Protein AF-A0A972NA93-F1 (afdb_monomer)

Solvent-accessible surface area (backbone atoms only — not comparable to full-atom values): 13129 Å² total; per-residue (Å²): 135,83,80,80,78,78,50,73,67,58,50,51,51,49,51,43,37,61,74,26,46,49,74,34,74,42,80,53,83,78,72,71,59,48,81,50,58,73,68,30,47,44,53,56,44,31,42,50,33,32,29,31,48,74,84,38,84,45,62,42,62,46,52,50,90,72,64,81,47,67,76,42,70,51,74,57,98,91,39,47,38,37,32,65,40,72,57,88,66,76,61,85,73,39,47,37,38,40,33,53,44,74,54,97,88,36,18,32,33,36,36,32,41,30,44,63,89,64,56,72,38,76,50,50,77,47,52,37,56,62,49,48,54,53,18,31,61,74,68,63,33,58,47,48,59,71,15,57,72,50,60,36,65,45,25,36,32,48,49,73,41,64,84,67,71,64,41,44,54,81,90,71,48,54,71,62,57,54,46,45,54,50,51,52,39,47,45,27,69,74,71,59,43,26,29,37,41,39,40,34,40,27,52,59,51,97,89,66,49,73,21,26,42,35,40,38,39,36,45,38,64,56,57,60,35,57,73,52,37,54,51,51,22,53,50,56,51,63,74,106

Secondary structure (DSSP, 8-state):
---PPPPHHHHHHHHHHHHT-EEEEEE-PPPS-EEE-HHHHHHHTEEEEEEEETTEEEEEEEEGGG---TT-EEEETTEEEEEEEE-SSPPTT-EEEEEEEEETTEEEEEEEEE-TTS-EEEEEEEEHHHHHHHHHHHHT-HHHHHHEEEESSEEEEEEEE---SPPPPGGGS-HHHHHHHHHHHHHIIIIISEEEEEEEEEEE-TTS-EEEEEEEEEEGGGGGSHHHHHHHHHHHHTT-

Nearest PDB structures (foldseek):
  8chv-assembly1_B  TM=3.106E-01  e=7.568E-03  Homo sapiens
  3k44-assembly4_D  TM=2.995E-01  e=8.006E-03  Drosophila melanogaster
  3k44-assembly1_A  TM=2.831E-01  e=1.575E-02  Drosophila melanogaster
  8k80-assembly1_C  TM=3.801E-01  e=6.443E-02  Langya virus
  8chu-assembly1_B  TM=2.914E-01  e=4.105E-02  Homo sapiens

Sequence (240 aa):
MGRKKLSAEELQRRHQRMLNTFVREAWDEIPAEIEVKLRSLKAWGFDLLSGLRGGAQSVFVAREEDRRGVGDVYEDQGETFEVQEVWKQLPKGARLLVRVGLEERRGVIRAYYRAAHGEETLLFTLPAAELLLAYFKKRGFGKLLEAFHSSGLTTEFIQKRGEQGKAYDFDQLPSRMRRALREAGDLIRKRTHVGRFTLVYFGKNKDGDDRYIVTWLVPTIHLFDVDIAERIDKLLAALD

pLDDT: mean 94.27, std 6.39, range [44.94, 98.62]

Radius of gyration: 22.21 Å; Cα contacts (8 Å, |Δi|>4): 476; chains: 1; bounding box: 52×45×70 Å

Mean predicted aligned error: 4.66 Å

Foldseek 3Di:
DDDDDDDPVRVVQVVLQVVQKDKFWFADDFDQKDWAFQVLCVLLFWWWFWDDKQHDTDIEIDGVVVVDDAQDWDDDPNIIDHGHDTDPHDDPQKTKMKGWAADPNFIKIWIWIADNVGDIDTHDIDGLVVSLLSSCVSVVLVLCNVQFDDDHQKTKGKDFDDDDAGWDHPVPDDPLVVVLSVLLNCCCVPPQSGKMWIKTWGAADPVRDTGIMIMIIGRSNSCSHPVSVVSVSVSSVSND

Structure (mmCIF, N/CA/C/O backbone):
data_AF-A0A972NA93-F1
#
_entry.id   AF-A0A972NA93-F1
#
loop_
_atom_site.group_PDB
_atom_site.id
_atom_site.type_symbol
_atom_site.label_atom_id
_atom_site.label_alt_id
_atom_site.label_c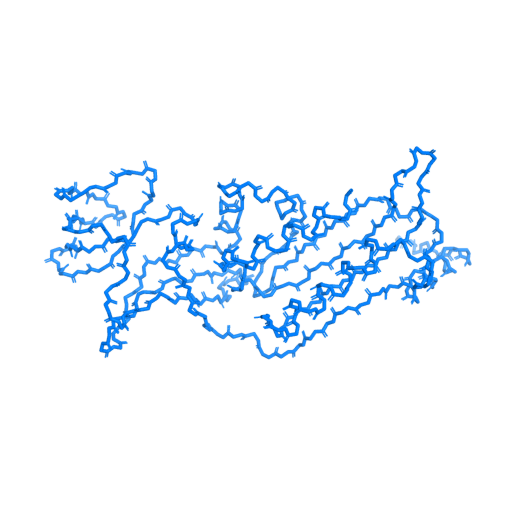omp_id
_atom_site.label_asym_id
_atom_site.label_entity_id
_atom_site.label_seq_id
_atom_site.pdbx_PDB_ins_code
_atom_site.Cartn_x
_atom_site.Cartn_y
_atom_site.Cartn_z
_atom_site.occupancy
_atom_site.B_iso_or_equiv
_atom_site.auth_seq_id
_atom_site.auth_comp_id
_atom_site.auth_asym_id
_atom_site.auth_atom_id
_atom_site.pdbx_PDB_model_num
ATOM 1 N N . MET A 1 1 ? 4.112 30.782 -29.673 1.00 44.94 1 MET A N 1
ATOM 2 C CA . MET A 1 1 ? 5.254 29.871 -29.423 1.00 44.94 1 MET A CA 1
ATOM 3 C C . MET A 1 1 ? 5.225 28.750 -30.453 1.00 44.94 1 MET A C 1
ATOM 5 O O . MET A 1 1 ? 4.281 27.970 -30.456 1.00 44.94 1 MET A O 1
ATOM 9 N N . GLY A 1 2 ? 6.191 28.705 -31.374 1.00 51.44 2 GLY A N 1
ATOM 10 C CA . GLY A 1 2 ? 6.253 27.658 -32.398 1.00 51.44 2 GLY A CA 1
ATOM 1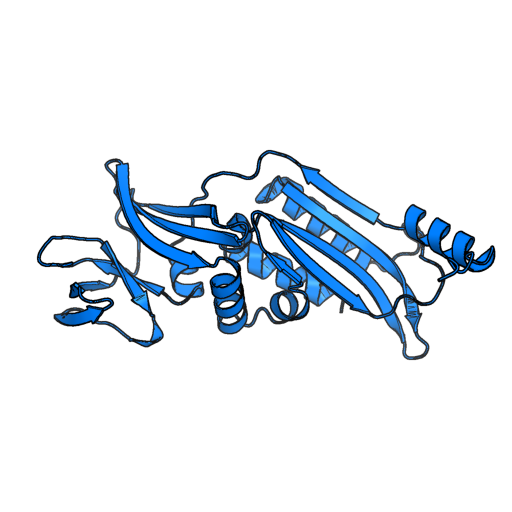1 C C . GLY A 1 2 ? 6.624 26.307 -31.784 1.00 51.44 2 GLY A C 1
ATOM 12 O O . GLY A 1 2 ? 7.613 26.212 -31.061 1.00 51.44 2 GLY A O 1
ATOM 13 N N . ARG A 1 3 ? 5.837 25.257 -32.054 1.00 55.94 3 ARG A N 1
ATOM 14 C CA . ARG A 1 3 ? 6.195 23.881 -31.678 1.00 55.94 3 ARG A CA 1
ATOM 15 C C . ARG A 1 3 ? 7.490 23.505 -32.402 1.00 55.94 3 ARG A C 1
ATOM 17 O O . ARG A 1 3 ? 7.490 23.376 -33.625 1.00 55.94 3 ARG A O 1
ATOM 24 N N . LYS A 1 4 ? 8.585 23.329 -31.658 1.00 74.06 4 LYS A N 1
ATOM 25 C CA . LYS A 1 4 ? 9.839 22.786 -32.194 1.00 74.06 4 LYS A CA 1
ATOM 26 C C . LYS A 1 4 ? 9.542 21.397 -32.774 1.00 74.06 4 LYS A C 1
ATOM 28 O O . LYS A 1 4 ? 9.074 20.520 -32.048 1.00 74.06 4 LYS A O 1
ATOM 33 N N . LYS A 1 5 ? 9.741 21.216 -34.084 1.00 78.38 5 LYS A N 1
ATOM 34 C CA . LYS A 1 5 ? 9.610 19.902 -34.732 1.00 78.38 5 LYS A CA 1
ATOM 35 C C . LYS A 1 5 ? 10.731 18.998 -34.216 1.00 78.38 5 LYS A C 1
ATOM 37 O O . LYS A 1 5 ? 11.877 19.434 -34.152 1.00 78.38 5 LYS A O 1
ATOM 42 N N . LEU A 1 6 ? 10.379 17.772 -33.832 1.00 80.31 6 LEU A N 1
ATOM 43 C CA . LEU A 1 6 ? 11.351 16.754 -33.433 1.00 80.31 6 LEU A CA 1
ATOM 44 C C . LEU A 1 6 ? 12.229 16.386 -34.631 1.00 80.31 6 LEU A C 1
ATOM 46 O O . LEU A 1 6 ? 11.732 16.314 -35.759 1.00 80.31 6 LEU A O 1
ATOM 50 N N . SER A 1 7 ? 13.514 16.142 -34.389 1.00 87.06 7 SER A N 1
ATOM 51 C CA . SER A 1 7 ? 14.411 15.631 -35.427 1.00 87.06 7 SER A CA 1
ATOM 52 C C . SER A 1 7 ? 14.089 14.168 -35.765 1.00 87.06 7 SER A C 1
ATOM 54 O O . SER A 1 7 ? 13.474 13.446 -34.974 1.00 87.06 7 SER A O 1
ATOM 56 N N . ALA A 1 8 ? 14.521 13.701 -36.940 1.00 85.88 8 ALA A N 1
ATOM 57 C CA . ALA A 1 8 ? 14.363 12.299 -37.336 1.00 85.88 8 ALA A CA 1
ATOM 58 C C . ALA A 1 8 ? 15.047 11.337 -36.343 1.00 85.88 8 ALA A C 1
ATOM 60 O O . ALA A 1 8 ? 14.485 10.298 -35.997 1.00 85.88 8 ALA A O 1
ATOM 61 N N . GLU A 1 9 ? 16.214 11.716 -35.812 1.00 83.25 9 GLU A N 1
ATOM 62 C CA . GLU A 1 9 ? 16.917 10.934 -34.791 1.00 83.25 9 GLU A CA 1
ATOM 63 C C . GLU A 1 9 ? 16.152 10.874 -33.464 1.00 83.25 9 GLU A C 1
ATOM 65 O O . GLU A 1 9 ? 16.084 9.820 -32.830 1.00 83.25 9 GLU A O 1
ATOM 70 N N . GLU A 1 10 ? 15.556 11.988 -33.032 1.00 84.00 10 GLU A N 1
ATOM 71 C CA . GLU A 1 10 ? 14.728 12.029 -31.822 1.00 84.00 10 GLU A CA 1
ATOM 72 C C . GLU A 1 10 ? 13.487 11.143 -31.975 1.00 84.00 10 GLU A C 1
ATOM 74 O O . GLU A 1 10 ? 13.129 10.413 -31.046 1.00 84.00 10 GLU A O 1
ATOM 79 N N . LEU A 1 11 ? 12.859 11.160 -33.155 1.00 85.56 11 LEU A N 1
ATOM 80 C CA . LEU A 1 11 ? 11.734 10.285 -33.482 1.00 85.56 11 LEU A CA 1
ATOM 81 C C . LEU A 1 11 ? 12.143 8.811 -33.474 1.00 85.56 11 LEU A C 1
ATOM 83 O O . LEU A 1 11 ? 11.437 7.996 -32.884 1.00 85.56 11 LEU A O 1
ATOM 87 N N . GLN A 1 12 ? 13.297 8.466 -34.047 1.00 85.12 12 GLN A N 1
ATOM 88 C CA . GLN A 1 12 ? 13.794 7.090 -34.058 1.00 85.12 12 GLN A CA 1
ATOM 89 C C . GLN A 1 12 ? 14.112 6.578 -32.646 1.00 85.12 12 GLN A C 1
ATOM 91 O O . GLN A 1 12 ? 13.742 5.456 -32.298 1.00 85.12 12 GLN A O 1
ATOM 96 N N . ARG A 1 13 ? 14.741 7.399 -31.792 1.00 83.56 13 ARG A N 1
ATOM 97 C CA . ARG A 1 13 ? 15.006 7.024 -30.389 1.00 83.56 13 ARG A CA 1
ATOM 98 C C . ARG A 1 13 ? 13.711 6.822 -29.603 1.00 83.56 13 ARG A C 1
ATOM 100 O O . ARG A 1 13 ? 13.611 5.869 -28.833 1.00 83.56 13 ARG A O 1
ATOM 107 N N . ARG A 1 14 ? 12.708 7.684 -29.813 1.00 85.38 14 ARG A N 1
ATOM 108 C CA . ARG A 1 14 ? 11.373 7.519 -29.211 1.00 85.38 14 ARG A CA 1
ATOM 109 C C . ARG A 1 14 ? 10.693 6.246 -29.698 1.00 85.38 14 ARG A C 1
ATOM 111 O O . ARG A 1 14 ? 10.191 5.497 -28.869 1.00 85.38 14 ARG A O 1
ATOM 118 N N . HIS A 1 15 ? 10.733 5.980 -31.001 1.00 86.44 15 HIS A N 1
ATOM 119 C CA . HIS A 1 15 ? 10.189 4.762 -31.595 1.00 86.44 15 HIS A CA 1
ATOM 120 C C . HIS A 1 15 ? 10.803 3.518 -30.943 1.00 86.44 15 HIS A C 1
ATOM 122 O O . HIS A 1 15 ? 10.075 2.665 -30.444 1.00 86.44 15 HIS A O 1
ATOM 128 N N . GLN A 1 16 ? 12.134 3.436 -30.874 1.00 85.62 16 GLN A N 1
ATOM 129 C CA . GLN A 1 16 ? 12.812 2.281 -30.284 1.00 85.62 16 GLN A CA 1
ATOM 130 C C . GLN A 1 16 ? 12.485 2.123 -28.795 1.00 85.62 16 GLN A C 1
ATOM 132 O O . GLN A 1 16 ? 12.227 1.016 -28.335 1.00 85.62 16 GLN A O 1
ATOM 137 N N . ARG A 1 17 ? 12.426 3.229 -28.042 1.00 88.19 17 ARG A N 1
ATOM 138 C CA . ARG A 1 17 ? 11.971 3.206 -26.646 1.00 88.19 17 ARG A CA 1
ATOM 139 C C . ARG A 1 17 ? 10.554 2.646 -26.517 1.00 88.19 17 ARG A C 1
ATOM 141 O O . ARG A 1 17 ? 10.307 1.872 -25.600 1.00 88.19 17 ARG A O 1
ATOM 148 N N . MET A 1 18 ? 9.634 3.035 -27.399 1.00 87.38 18 MET A N 1
ATOM 149 C CA . MET A 1 18 ? 8.250 2.555 -27.361 1.00 87.38 18 MET A CA 1
ATOM 150 C C . MET A 1 18 ? 8.156 1.057 -27.659 1.00 87.38 18 MET A C 1
ATOM 152 O O . MET A 1 18 ? 7.449 0.358 -26.941 1.00 87.38 18 MET A O 1
ATOM 156 N N . LEU A 1 19 ? 8.899 0.560 -28.654 1.00 90.25 19 LEU A N 1
ATOM 157 C CA . LEU A 1 19 ? 8.946 -0.874 -28.959 1.00 90.25 19 LEU A CA 1
ATOM 158 C C . LEU A 1 19 ? 9.570 -1.694 -27.821 1.0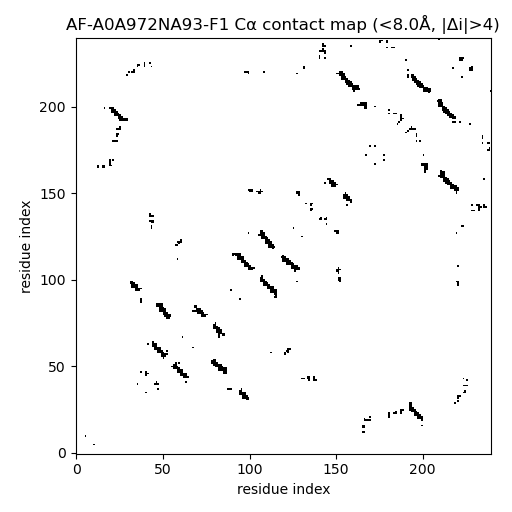0 90.25 19 LEU A C 1
ATOM 160 O O . LEU A 1 19 ? 9.083 -2.774 -27.504 1.00 90.25 19 LEU A O 1
ATOM 164 N N . ASN A 1 20 ? 10.595 -1.144 -27.167 1.00 93.19 20 ASN A N 1
ATOM 165 C CA . ASN A 1 20 ? 11.355 -1.817 -26.110 1.00 93.19 20 ASN A CA 1
ATOM 166 C C . ASN A 1 20 ? 10.936 -1.385 -24.698 1.00 93.19 20 ASN A C 1
ATOM 168 O O . ASN A 1 20 ? 11.730 -1.414 -23.755 1.00 93.19 20 ASN A O 1
ATOM 172 N N . THR A 1 21 ? 9.677 -0.971 -24.545 1.00 95.50 21 THR A N 1
ATOM 173 C CA . THR A 1 21 ? 9.045 -0.850 -23.232 1.00 95.50 21 THR A CA 1
ATOM 174 C C . THR A 1 21 ? 8.384 -2.175 -22.891 1.00 95.50 21 THR A C 1
ATOM 176 O O . THR A 1 21 ? 7.363 -2.546 -23.466 1.00 95.50 21 THR A O 1
ATOM 179 N N . PHE A 1 22 ? 8.950 -2.892 -21.926 1.00 96.62 22 PHE A N 1
ATOM 180 C CA . PHE A 1 22 ? 8.407 -4.169 -21.482 1.00 96.62 22 PHE A CA 1
ATOM 181 C C . PHE A 1 22 ? 7.310 -3.935 -20.458 1.00 96.62 22 PHE A C 1
ATOM 183 O O . PHE A 1 22 ? 7.545 -3.302 -19.430 1.00 96.62 22 PHE A O 1
ATOM 190 N N . VAL A 1 23 ? 6.120 -4.464 -20.738 1.00 96.38 23 VAL A N 1
ATOM 191 C CA . VAL A 1 23 ? 4.924 -4.248 -19.921 1.00 96.38 23 VAL A CA 1
ATOM 192 C C . VAL A 1 23 ? 4.455 -5.560 -19.296 1.00 96.38 23 VAL A C 1
ATOM 194 O O . VAL A 1 23 ? 4.478 -6.632 -19.915 1.00 96.38 23 VAL A O 1
ATOM 197 N N . ARG A 1 24 ? 4.026 -5.473 -18.039 1.00 96.88 24 ARG A N 1
ATOM 198 C CA . ARG A 1 24 ? 3.198 -6.470 -17.360 1.00 96.88 24 ARG A CA 1
ATOM 199 C C . ARG A 1 24 ? 2.007 -5.746 -16.775 1.00 96.88 24 ARG A C 1
ATOM 201 O O . ARG A 1 24 ? 2.198 -4.851 -15.961 1.00 96.88 24 ARG A O 1
ATOM 208 N N . GLU A 1 25 ? 0.806 -6.120 -17.183 1.00 96.19 25 GLU A N 1
ATOM 209 C CA . GLU A 1 25 ? -0.406 -5.487 -16.680 1.00 96.19 25 GLU A CA 1
ATOM 210 C C . GLU A 1 25 ? -1.552 -6.481 -16.526 1.00 96.19 25 GLU A C 1
ATOM 212 O O . GLU A 1 25 ? -1.593 -7.510 -17.203 1.00 96.19 25 GLU A O 1
ATOM 217 N N . ALA A 1 26 ? -2.443 -6.158 -15.600 1.00 94.81 26 ALA A N 1
ATOM 218 C CA . ALA A 1 26 ? -3.770 -6.732 -15.450 1.00 94.81 26 ALA A CA 1
ATOM 219 C C . ALA A 1 26 ? -4.697 -5.603 -14.984 1.00 94.81 26 ALA A C 1
ATOM 221 O O . ALA A 1 26 ? -4.255 -4.692 -14.277 1.00 94.81 26 ALA A O 1
ATOM 222 N N . TRP A 1 27 ? -5.953 -5.632 -15.416 1.00 93.25 27 TRP A N 1
ATOM 223 C CA . TRP A 1 27 ? -6.904 -4.537 -15.221 1.00 93.25 27 TRP A CA 1
ATOM 224 C C . TRP A 1 27 ? -8.287 -5.079 -14.867 1.00 93.25 27 TRP A C 1
ATOM 226 O O . TRP A 1 27 ? -9.279 -4.744 -15.510 1.00 93.25 27 TRP A O 1
ATOM 236 N N . ASP A 1 28 ? -8.330 -5.937 -13.852 1.00 92.25 28 ASP A N 1
ATOM 237 C CA . ASP A 1 28 ? -9.587 -6.323 -13.216 1.00 92.25 28 ASP A CA 1
ATOM 238 C C . ASP A 1 28 ? -10.183 -5.133 -12.433 1.00 92.25 28 ASP A C 1
ATOM 240 O O . ASP A 1 28 ? -9.633 -4.025 -12.393 1.00 92.25 28 ASP A O 1
ATOM 244 N N . GLU A 1 29 ? -11.331 -5.344 -11.798 1.00 93.19 29 GLU A N 1
ATOM 245 C CA . GLU A 1 29 ? -11.903 -4.346 -10.901 1.00 93.19 29 GLU A CA 1
ATOM 246 C C . GLU A 1 29 ? -11.034 -4.202 -9.643 1.00 93.19 29 GLU A C 1
ATOM 248 O O . GLU A 1 29 ? -10.651 -5.190 -9.011 1.00 93.19 29 GLU A O 1
ATOM 253 N N . ILE A 1 30 ? -10.708 -2.960 -9.268 1.00 94.31 30 ILE A N 1
ATOM 254 C CA . ILE A 1 30 ? -10.031 -2.704 -7.994 1.00 94.31 30 ILE A CA 1
ATOM 255 C C . ILE A 1 30 ? -10.995 -3.113 -6.876 1.00 94.31 30 ILE A C 1
ATOM 257 O O . ILE A 1 30 ? -12.111 -2.591 -6.838 1.00 94.31 30 ILE A O 1
ATOM 261 N N . PRO A 1 31 ? -10.592 -3.997 -5.945 1.00 93.88 31 PRO A N 1
ATOM 262 C CA . PRO A 1 31 ? -11.480 -4.420 -4.875 1.00 93.88 31 PRO A CA 1
ATOM 263 C C . PRO A 1 31 ? -11.905 -3.215 -4.033 1.00 93.88 31 PRO A C 1
ATOM 265 O O . PRO A 1 31 ? -11.070 -2.418 -3.600 1.00 93.88 31 PRO A O 1
ATOM 268 N N . ALA A 1 32 ? -13.208 -3.104 -3.771 1.00 95.25 32 ALA A N 1
ATOM 269 C CA . ALA A 1 32 ? -13.764 -2.044 -2.930 1.00 95.25 32 ALA A CA 1
ATOM 270 C C . ALA A 1 32 ? -13.289 -2.143 -1.467 1.00 95.25 32 ALA A C 1
ATOM 272 O O . ALA A 1 32 ? -13.217 -1.142 -0.752 1.00 95.25 32 ALA A O 1
ATOM 273 N N . GLU A 1 33 ? -12.962 -3.359 -1.029 1.00 97.25 33 GLU A N 1
ATOM 274 C CA . GLU A 1 33 ? -12.529 -3.687 0.323 1.00 97.25 33 GLU A CA 1
ATOM 275 C C . GLU A 1 33 ? -11.518 -4.837 0.287 1.00 97.25 33 GLU A C 1
ATOM 277 O O . GLU A 1 33 ? -11.655 -5.768 -0.509 1.00 97.25 33 GLU A O 1
ATOM 282 N N . ILE A 1 34 ? -10.534 -4.802 1.187 1.00 97.12 34 ILE A N 1
ATOM 283 C CA . ILE A 1 34 ? -9.695 -5.966 1.494 1.00 97.12 34 ILE A CA 1
ATOM 284 C C . ILE A 1 34 ? -9.615 -6.181 3.004 1.00 97.12 34 ILE A C 1
ATOM 286 O O . ILE A 1 34 ? -9.691 -5.236 3.791 1.00 97.12 34 ILE A O 1
ATOM 290 N N . GLU A 1 35 ? -9.393 -7.432 3.397 1.00 96.88 35 GLU A N 1
ATOM 291 C CA . GLU A 1 35 ? -9.036 -7.786 4.766 1.00 96.88 35 GLU A CA 1
ATOM 292 C C . GLU A 1 35 ? -7.531 -7.604 4.993 1.00 96.88 35 GLU A C 1
ATOM 294 O O . GLU A 1 35 ? -6.708 -8.007 4.169 1.00 96.88 35 GLU A O 1
ATOM 299 N N . VAL A 1 36 ? -7.166 -7.017 6.131 1.00 96.06 36 VAL A N 1
ATOM 300 C CA . VAL A 1 36 ? -5.777 -6.847 6.564 1.00 96.06 36 VAL A CA 1
ATOM 301 C C . VAL A 1 36 ? -5.543 -7.534 7.903 1.00 96.06 36 VAL A C 1
ATOM 303 O O . VAL A 1 36 ? -6.430 -7.689 8.739 1.00 96.06 36 VAL A O 1
ATOM 306 N N . LYS A 1 37 ? -4.295 -7.925 8.146 1.00 94.69 37 LYS A N 1
ATOM 307 C CA . LYS A 1 37 ? -3.890 -8.496 9.433 1.00 94.69 37 LYS A CA 1
ATOM 308 C C . LYS A 1 37 ? -3.677 -7.379 10.458 1.00 94.69 37 LYS A C 1
ATOM 310 O O . LYS A 1 37 ? -3.196 -6.306 10.106 1.00 94.69 37 LYS A O 1
ATOM 315 N N . LEU A 1 38 ? -3.875 -7.673 11.745 1.00 95.12 38 LEU A N 1
ATOM 316 C CA . LEU A 1 38 ? -3.577 -6.740 12.848 1.00 95.12 38 LEU A CA 1
ATOM 317 C C . LEU A 1 38 ? -2.133 -6.211 12.821 1.00 95.12 38 LEU A C 1
ATOM 319 O O . LEU A 1 38 ? -1.880 -5.051 13.131 1.00 95.12 38 LEU A O 1
ATOM 323 N N . ARG A 1 39 ? -1.174 -7.034 12.376 1.00 94.69 39 ARG A N 1
ATOM 324 C CA . ARG A 1 39 ? 0.216 -6.591 12.189 1.00 94.69 39 ARG A CA 1
ATOM 325 C C . ARG A 1 39 ? 0.363 -5.466 11.158 1.00 94.69 39 ARG A C 1
ATOM 327 O O . ARG A 1 39 ? 1.310 -4.702 11.273 1.00 94.69 39 ARG A O 1
ATOM 334 N N . SER A 1 40 ? -0.525 -5.375 10.163 1.00 96.25 40 SER A N 1
ATOM 335 C CA . SER A 1 40 ? -0.511 -4.284 9.183 1.00 96.25 40 SER A CA 1
ATOM 336 C C . SER A 1 40 ? -0.913 -2.976 9.857 1.00 96.25 40 SER A C 1
ATOM 338 O O . SER A 1 40 ? -0.189 -2.001 9.729 1.00 96.25 40 SER A O 1
ATOM 340 N N . LEU A 1 41 ? -1.967 -2.988 10.681 1.00 96.25 41 LEU A N 1
ATOM 341 C CA . LEU A 1 41 ? -2.389 -1.825 11.469 1.00 96.25 41 LEU A CA 1
ATOM 342 C C . LEU A 1 41 ? -1.256 -1.286 12.366 1.00 96.25 41 LEU A C 1
ATOM 344 O O . LEU A 1 41 ? -0.934 -0.098 12.310 1.00 96.25 41 LEU A O 1
ATOM 348 N N . LYS A 1 42 ? -0.560 -2.181 13.084 1.00 95.25 42 LYS A N 1
ATOM 349 C CA . LYS A 1 42 ? 0.655 -1.825 13.844 1.00 95.25 42 LYS A CA 1
ATOM 350 C C . LYS A 1 42 ? 1.754 -1.278 12.942 1.00 95.25 42 LYS A C 1
ATOM 352 O O . LYS A 1 42 ? 2.374 -0.259 13.241 1.00 95.25 42 LYS A O 1
ATOM 357 N N . ALA A 1 43 ? 1.983 -1.918 11.796 1.00 96.25 43 ALA A N 1
ATOM 358 C CA . ALA A 1 43 ? 2.972 -1.466 10.827 1.00 96.25 43 ALA A CA 1
ATOM 359 C C . ALA A 1 43 ? 2.682 -0.039 10.327 1.00 96.25 43 ALA A C 1
ATOM 361 O O . ALA A 1 43 ? 3.637 0.697 10.092 1.00 96.25 43 ALA A O 1
ATOM 362 N N . TRP A 1 44 ? 1.412 0.368 10.242 1.00 97.38 44 TRP A N 1
ATOM 363 C CA . TRP A 1 44 ? 1.000 1.720 9.854 1.00 97.38 44 TRP A CA 1
ATOM 364 C C . TRP A 1 44 ? 1.156 2.772 10.956 1.00 97.38 44 TRP A C 1
ATOM 366 O O . TRP A 1 44 ? 1.135 3.955 10.640 1.00 97.38 44 TRP A O 1
ATOM 376 N N . GLY A 1 45 ? 1.334 2.376 12.221 1.00 96.50 45 GLY A N 1
ATOM 377 C CA . GLY A 1 45 ? 1.447 3.338 13.326 1.00 96.50 45 GLY A CA 1
ATOM 378 C C . GLY A 1 45 ? 0.415 3.203 14.432 1.00 96.50 45 GLY A C 1
ATOM 379 O O . GLY A 1 45 ? 0.438 4.040 15.326 1.00 96.50 45 GLY A O 1
ATOM 380 N N . PHE A 1 46 ? -0.469 2.205 14.388 1.00 97.44 46 PHE A N 1
ATOM 381 C CA . PHE A 1 46 ? -1.628 2.159 15.277 1.00 97.44 46 PHE A CA 1
ATOM 382 C C . PHE A 1 46 ? -1.700 0.883 16.109 1.00 97.44 46 PHE A C 1
ATOM 384 O O . PHE A 1 46 ? -1.506 -0.222 15.597 1.00 97.44 46 PHE A O 1
ATOM 391 N N . ASP A 1 47 ? -2.078 1.039 17.372 1.00 96.94 47 ASP A N 1
ATOM 392 C CA . ASP A 1 47 ? -2.565 -0.056 18.203 1.00 96.94 47 ASP A CA 1
ATOM 393 C C . ASP A 1 47 ? -4.092 -0.118 18.155 1.00 96.94 47 ASP A C 1
ATOM 395 O O . ASP A 1 47 ? -4.765 0.906 18.043 1.00 96.94 47 ASP A O 1
ATOM 399 N N . LEU A 1 48 ? -4.632 -1.336 18.223 1.00 97.62 48 LEU A N 1
ATOM 400 C CA . LEU A 1 48 ? -6.069 -1.584 18.302 1.00 97.62 48 LEU A CA 1
ATOM 401 C C . LEU A 1 48 ? -6.463 -1.794 19.759 1.00 97.62 48 LEU A C 1
ATOM 403 O O . LEU A 1 48 ? -5.865 -2.627 20.446 1.00 97.62 48 LEU A O 1
ATOM 407 N N . LEU A 1 49 ? -7.465 -1.047 20.198 1.00 97.19 49 LEU A N 1
ATOM 408 C CA . LEU A 1 49 ? -7.890 -0.942 21.585 1.00 97.19 49 LEU A CA 1
ATOM 409 C C . LEU A 1 49 ? -9.383 -1.247 21.703 1.00 97.19 49 LEU A C 1
ATOM 411 O O . LEU A 1 49 ? -10.151 -0.966 20.780 1.00 97.19 49 LEU A O 1
ATOM 415 N N . SER A 1 50 ? -9.797 -1.757 22.858 1.00 97.12 50 SER A N 1
ATOM 416 C CA . SER A 1 50 ? -11.206 -1.793 23.255 1.00 97.12 50 SER A CA 1
ATOM 417 C C . SER A 1 50 ? -11.401 -1.140 24.615 1.00 97.12 50 SER A C 1
ATOM 419 O O . SER A 1 50 ? -10.524 -1.204 25.481 1.00 97.12 50 SER A O 1
ATOM 421 N N . GLY A 1 51 ? -12.559 -0.526 24.810 1.00 96.81 51 GLY A N 1
ATOM 422 C CA . GLY A 1 51 ? -12.922 0.128 26.058 1.00 96.81 51 GLY A CA 1
ATOM 423 C C . GLY A 1 51 ? -14.064 1.105 25.851 1.00 96.81 51 GLY A C 1
ATOM 424 O O . GLY A 1 51 ? -14.943 0.853 25.029 1.00 96.81 51 GLY A O 1
ATOM 425 N N . LEU A 1 52 ? -14.058 2.223 26.573 1.00 97.00 52 LEU A N 1
ATOM 426 C CA . LEU A 1 52 ? -15.123 3.215 26.464 1.00 97.00 52 LEU A CA 1
ATOM 427 C C . LEU A 1 52 ? -14.714 4.355 25.539 1.00 97.00 52 LEU A C 1
ATOM 429 O O . LEU A 1 52 ? -13.635 4.922 25.674 1.00 97.00 52 LEU A O 1
ATOM 433 N N . ARG A 1 53 ? -15.617 4.717 24.635 1.00 95.50 53 ARG A N 1
ATOM 434 C CA . ARG A 1 53 ? -15.548 5.903 23.785 1.00 95.50 53 ARG A CA 1
ATOM 435 C C . ARG A 1 53 ? -16.820 6.708 24.040 1.00 95.50 53 ARG A C 1
ATOM 437 O O . ARG A 1 53 ? -17.919 6.196 23.834 1.00 95.50 53 ARG A O 1
ATOM 444 N N . GLY A 1 54 ? -16.688 7.907 24.606 1.00 93.06 54 GLY A N 1
ATOM 445 C CA . GLY A 1 54 ? -17.842 8.709 25.033 1.00 93.06 54 GLY A CA 1
ATOM 446 C C . GLY A 1 54 ? -18.737 8.002 26.066 1.00 93.06 54 GLY A C 1
ATOM 447 O O . GLY A 1 54 ? -19.945 8.216 26.091 1.00 93.06 54 GLY A O 1
ATOM 448 N N . GLY A 1 55 ? -18.163 7.110 26.884 1.00 93.25 55 GLY A N 1
ATOM 449 C CA . GLY A 1 55 ? -18.889 6.316 27.885 1.00 93.25 55 GLY A CA 1
ATOM 450 C C . GLY A 1 55 ? -19.570 5.045 27.357 1.00 93.25 55 GLY A C 1
ATOM 451 O O . GLY A 1 55 ? -20.111 4.282 28.156 1.00 93.25 55 GLY A O 1
ATOM 452 N N . ALA A 1 56 ? -19.523 4.772 26.050 1.00 95.25 56 ALA A N 1
ATOM 453 C CA . ALA A 1 56 ? -20.064 3.552 25.450 1.00 95.25 56 ALA A CA 1
ATOM 454 C C . ALA A 1 56 ? -18.952 2.565 25.072 1.00 95.25 56 ALA A C 1
ATOM 456 O O . ALA A 1 56 ? -17.876 2.971 24.635 1.00 95.25 56 ALA A O 1
ATOM 457 N N . GLN A 1 57 ? -19.223 1.264 25.207 1.00 95.81 57 GLN A N 1
ATOM 458 C CA . GLN A 1 57 ? -18.295 0.213 24.781 1.00 95.81 57 GLN A CA 1
ATOM 459 C C . GLN A 1 57 ? -18.003 0.309 23.282 1.00 95.81 57 GLN A C 1
ATOM 461 O O . GLN A 1 57 ? -18.920 0.404 22.466 1.00 95.81 57 GLN A O 1
ATOM 466 N N . SER A 1 58 ? -16.722 0.293 22.920 1.00 95.88 58 SER A N 1
ATOM 467 C CA . SER A 1 58 ? -16.274 0.481 21.545 1.00 95.88 58 SER A CA 1
ATOM 468 C C . SER A 1 58 ? -14.887 -0.114 21.291 1.00 95.88 58 SER A C 1
ATOM 470 O O . SER A 1 58 ? -14.151 -0.486 22.208 1.00 95.88 58 SER A O 1
ATOM 472 N N . VAL A 1 59 ? -14.534 -0.171 20.008 1.00 96.94 59 VAL A N 1
ATOM 473 C CA . VAL A 1 59 ? -13.202 -0.515 19.507 1.00 96.94 59 VAL A CA 1
ATOM 474 C C . VAL A 1 59 ? -12.658 0.701 18.771 1.00 96.94 59 VAL A C 1
ATOM 476 O O . VAL A 1 59 ? -13.338 1.284 17.926 1.00 96.94 59 VAL A O 1
ATOM 479 N N . PHE A 1 60 ? -11.431 1.088 19.082 1.00 96.88 60 PHE A N 1
ATOM 480 C CA . PHE A 1 60 ? -10.798 2.278 18.524 1.00 96.88 60 PHE A CA 1
ATOM 481 C C . PHE A 1 60 ? -9.298 2.056 18.347 1.00 96.88 60 PHE A C 1
ATOM 483 O O . PHE A 1 60 ? -8.751 1.016 18.718 1.00 96.88 60 PHE A O 1
ATOM 490 N N . VAL A 1 61 ? -8.631 3.020 17.721 1.00 96.88 61 VAL A N 1
ATOM 491 C CA . VAL A 1 61 ? -7.177 3.003 17.565 1.00 96.88 61 VAL A CA 1
ATOM 492 C C . VAL A 1 61 ? -6.542 4.136 18.349 1.00 96.88 61 VAL A C 1
ATOM 494 O O . VAL A 1 61 ? -7.139 5.197 18.510 1.00 96.88 61 VAL A O 1
ATOM 497 N N . ALA A 1 62 ? -5.307 3.921 18.780 1.00 95.62 62 ALA A N 1
ATOM 498 C CA . ALA A 1 62 ? -4.415 4.985 19.223 1.00 95.62 62 ALA A CA 1
ATOM 499 C C . ALA A 1 62 ? -3.112 4.908 18.431 1.00 95.62 62 ALA A C 1
ATOM 501 O O . ALA A 1 62 ? -2.765 3.849 17.890 1.00 95.62 62 ALA A O 1
ATOM 502 N N . ARG A 1 63 ? -2.376 6.020 18.355 1.00 94.38 63 ARG A N 1
ATOM 503 C CA . ARG A 1 63 ? -1.037 5.978 17.771 1.00 94.38 63 ARG A CA 1
ATOM 504 C C . ARG A 1 63 ? -0.131 5.184 18.703 1.00 94.38 63 ARG A C 1
ATOM 506 O O . ARG A 1 63 ? -0.127 5.392 19.911 1.00 94.38 63 ARG A O 1
ATOM 513 N N . GLU A 1 64 ? 0.675 4.299 18.135 1.00 92.06 64 GLU A N 1
ATOM 514 C CA . GLU A 1 64 ? 1.622 3.473 18.896 1.00 92.06 64 GLU A CA 1
ATOM 515 C C . GLU A 1 64 ? 2.631 4.341 19.676 1.00 92.06 64 GLU A C 1
ATOM 517 O O . GLU A 1 64 ? 3.083 3.971 20.758 1.00 92.06 64 GLU A O 1
ATOM 522 N N . GLU A 1 65 ? 2.961 5.529 19.156 1.00 91.44 65 GLU A N 1
ATOM 523 C CA . GLU A 1 65 ? 3.852 6.492 19.819 1.00 91.44 65 GLU A CA 1
ATOM 524 C C . GLU A 1 65 ? 3.288 7.045 21.135 1.00 91.44 65 GLU A C 1
ATOM 526 O O . GLU A 1 65 ? 4.068 7.370 22.031 1.00 91.44 65 GLU A O 1
ATOM 531 N N . ASP A 1 66 ? 1.960 7.057 21.289 1.00 92.50 66 ASP A N 1
ATOM 532 C CA . ASP A 1 66 ? 1.288 7.507 22.509 1.00 92.50 66 ASP A CA 1
ATOM 533 C C . ASP A 1 66 ? 1.372 6.464 23.632 1.00 92.50 66 ASP A C 1
ATOM 535 O O . ASP A 1 66 ? 1.065 6.772 24.782 1.00 92.50 66 ASP A O 1
ATOM 539 N N . ARG A 1 67 ? 1.789 5.227 23.306 1.00 91.06 67 ARG A N 1
ATOM 540 C CA . ARG A 1 67 ? 2.015 4.115 24.246 1.00 91.06 67 ARG A CA 1
ATOM 541 C C . ARG A 1 67 ? 0.853 3.883 25.217 1.00 91.06 67 ARG A C 1
ATOM 543 O O . ARG A 1 67 ? 1.082 3.606 26.394 1.00 91.06 67 ARG A O 1
ATOM 550 N N . ARG A 1 68 ? -0.381 3.981 24.714 1.00 93.38 68 ARG A N 1
ATOM 551 C CA . ARG A 1 68 ? -1.591 3.809 25.526 1.00 93.38 68 ARG A CA 1
ATOM 552 C C . ARG A 1 68 ? -1.648 2.417 26.157 1.00 93.38 68 ARG A C 1
ATOM 554 O O . ARG A 1 68 ? -1.431 1.408 25.481 1.00 93.38 68 ARG A O 1
ATOM 561 N N . GLY A 1 69 ? -1.943 2.377 27.450 1.00 93.31 69 GLY A N 1
ATOM 562 C CA . GLY A 1 69 ? -2.059 1.174 28.267 1.00 93.31 69 GLY A CA 1
ATOM 563 C C . GLY A 1 69 ? -3.456 0.991 28.856 1.00 93.31 69 GLY A C 1
ATOM 564 O O . GLY A 1 69 ? -4.299 1.877 28.805 1.00 93.31 69 GLY A O 1
ATOM 565 N N . VAL A 1 70 ? -3.703 -0.190 29.425 1.00 96.00 70 VAL A N 1
ATOM 566 C CA . VAL A 1 70 ? -4.955 -0.484 30.139 1.00 96.00 70 VAL A CA 1
ATOM 567 C C . VAL A 1 70 ? -5.095 0.438 31.352 1.00 96.00 70 VAL A C 1
ATOM 569 O O . VAL A 1 70 ? -4.163 0.555 32.144 1.00 96.00 70 VAL A O 1
ATOM 572 N N . GLY A 1 71 ? -6.271 1.042 31.507 1.00 95.25 71 GLY A N 1
ATOM 573 C CA . GLY A 1 71 ? -6.590 2.020 32.545 1.00 95.25 71 GLY A CA 1
ATOM 574 C C . GLY A 1 71 ? -6.335 3.472 32.136 1.00 95.25 71 GLY A C 1
ATOM 575 O O . GLY A 1 71 ? -6.724 4.372 32.878 1.00 95.25 71 GLY A O 1
ATOM 576 N N . ASP A 1 72 ? -5.724 3.719 30.974 1.00 96.25 72 ASP A N 1
ATOM 577 C CA . ASP A 1 72 ? -5.521 5.081 30.486 1.00 96.25 72 ASP A CA 1
ATOM 578 C C . ASP A 1 72 ? -6.858 5.736 30.131 1.00 96.25 72 ASP A C 1
ATOM 580 O O . ASP A 1 72 ? -7.667 5.168 29.395 1.00 96.25 72 ASP A O 1
ATOM 584 N N . VAL A 1 73 ? -7.039 6.973 30.598 1.00 96.62 73 VAL A N 1
ATOM 585 C CA . VAL A 1 73 ? -8.139 7.859 30.205 1.00 96.62 73 VAL A CA 1
ATOM 586 C C . VAL A 1 73 ? -7.552 9.083 29.516 1.00 96.62 73 VAL A C 1
ATOM 588 O O . VAL A 1 73 ? -6.645 9.724 30.051 1.00 96.62 73 VAL A O 1
ATOM 591 N N . TYR A 1 74 ? -8.040 9.407 28.323 1.00 95.50 74 TYR A N 1
ATOM 592 C CA . TYR A 1 74 ? -7.556 10.550 27.552 1.00 95.50 74 TYR A CA 1
ATOM 593 C C . TYR A 1 74 ? -8.658 11.173 26.700 1.00 95.50 74 TYR A C 1
ATOM 595 O O . TYR A 1 74 ? -9.708 10.576 26.474 1.00 95.50 74 TYR A O 1
ATOM 603 N N . GLU A 1 75 ? -8.406 12.388 26.224 1.00 94.12 75 GLU A N 1
ATOM 604 C CA . GLU A 1 75 ? -9.269 13.085 25.276 1.00 94.12 75 GLU A CA 1
ATOM 605 C C . GLU A 1 75 ? -8.556 13.186 23.925 1.00 94.12 75 GLU A C 1
ATOM 607 O O . GLU A 1 75 ? -7.375 13.540 23.869 1.00 94.12 75 GLU A O 1
ATOM 612 N N . ASP A 1 76 ? -9.261 12.858 22.847 1.00 89.44 76 ASP A N 1
ATOM 613 C CA . ASP A 1 76 ? -8.803 13.072 21.475 1.00 89.44 76 ASP A CA 1
ATOM 614 C C . ASP A 1 76 ? -9.976 13.560 20.621 1.00 89.44 76 ASP A C 1
ATOM 616 O O . ASP A 1 76 ? -11.088 13.048 20.720 1.00 89.44 76 ASP A O 1
ATOM 620 N N . GLN A 1 77 ? -9.740 14.592 19.809 1.00 86.88 77 GLN A N 1
ATOM 621 C CA . GLN A 1 77 ? -10.758 15.230 18.959 1.00 86.88 77 GLN A CA 1
ATOM 622 C C . GLN A 1 77 ? -12.069 15.610 19.686 1.00 86.88 77 GLN A C 1
ATOM 624 O O . GLN A 1 77 ? -13.140 15.599 19.083 1.00 86.88 77 GLN A O 1
ATOM 629 N N . GLY A 1 78 ? -11.987 15.982 20.970 1.00 90.31 78 GLY A N 1
ATOM 630 C CA . GLY A 1 78 ? -13.146 16.367 21.786 1.00 90.31 78 GLY A CA 1
ATOM 631 C C . GLY A 1 78 ? -13.957 15.189 22.333 1.00 90.31 78 GLY A C 1
ATOM 632 O O . GLY A 1 78 ? -15.073 15.383 22.813 1.00 90.31 78 GLY A O 1
ATOM 633 N N . GLU A 1 79 ? -13.427 13.969 22.248 1.00 93.69 79 GLU A N 1
ATOM 634 C CA . GLU A 1 79 ? -14.067 12.756 22.741 1.00 93.69 79 GLU A CA 1
ATOM 635 C C . GLU A 1 79 ? -13.196 12.075 23.801 1.00 93.69 79 GLU A C 1
ATOM 637 O O . GLU A 1 79 ? -11.973 12.004 23.676 1.00 93.69 79 GLU A O 1
ATOM 642 N N . THR A 1 80 ? -13.829 11.581 24.868 1.00 96.00 80 THR A N 1
ATOM 643 C CA . THR A 1 80 ? -13.138 10.879 25.956 1.00 96.00 80 THR A CA 1
ATOM 644 C C . THR A 1 80 ? -13.034 9.388 25.664 1.00 96.00 80 THR A C 1
ATOM 646 O O . THR A 1 80 ? -14.028 8.740 25.317 1.00 96.00 80 THR A O 1
ATOM 649 N N . PHE 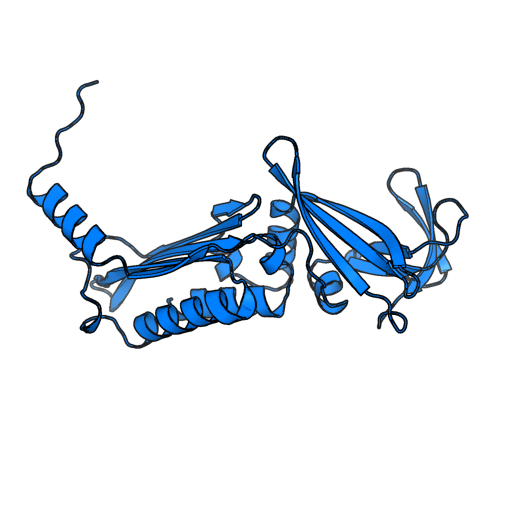A 1 81 ? -11.842 8.843 25.881 1.00 97.06 81 PHE A N 1
ATOM 650 C CA . PHE A 1 81 ? -11.507 7.437 25.717 1.00 97.06 81 PHE A CA 1
ATOM 651 C C . PHE A 1 81 ? -11.010 6.854 27.037 1.00 97.06 81 PHE A C 1
ATOM 653 O O . PHE A 1 81 ? -10.197 7.475 27.719 1.00 97.06 81 PHE A O 1
ATOM 660 N N . GLU A 1 82 ? -11.459 5.646 27.362 1.00 97.62 82 GLU A N 1
ATOM 661 C CA . GLU A 1 82 ? -10.931 4.811 28.442 1.00 97.62 82 GLU A CA 1
ATOM 662 C C . GLU A 1 82 ? -10.471 3.481 27.847 1.00 97.62 82 GLU A C 1
ATOM 664 O O . GLU A 1 82 ? -11.258 2.755 27.231 1.00 97.62 82 GLU A O 1
ATOM 669 N N . VAL A 1 83 ? -9.197 3.150 28.029 1.00 97.81 83 VAL A N 1
ATOM 670 C CA . VAL A 1 83 ? -8.606 1.924 27.489 1.00 97.81 83 VAL A CA 1
ATOM 671 C C . VAL A 1 83 ? -8.814 0.776 28.467 1.00 97.81 83 VAL A C 1
ATOM 673 O O . VAL A 1 83 ? -8.278 0.783 29.573 1.00 97.81 83 VAL A O 1
ATOM 676 N N . GLN A 1 84 ? -9.531 -0.259 28.042 1.00 97.62 84 GLN A N 1
ATOM 677 C CA . GLN A 1 84 ? -9.757 -1.463 28.850 1.00 97.62 84 GLN A CA 1
ATOM 678 C C . GLN A 1 84 ? -8.901 -2.637 28.377 1.00 97.62 84 GLN A C 1
ATOM 680 O O . GLN A 1 84 ? -8.470 -3.459 29.184 1.00 97.62 84 GLN A O 1
ATOM 685 N N . GLU A 1 85 ? -8.595 -2.698 27.082 1.00 96.81 85 GLU A N 1
ATOM 686 C CA . GLU A 1 85 ? -7.719 -3.718 26.517 1.00 96.81 85 GLU A CA 1
ATOM 687 C C . GLU A 1 85 ? -6.894 -3.168 25.347 1.00 96.81 85 GLU A C 1
ATOM 689 O O . GLU A 1 85 ? -7.377 -2.374 24.540 1.00 96.81 85 GLU A O 1
ATOM 694 N N . VAL A 1 86 ? -5.649 -3.644 25.233 1.00 96.25 86 VAL A N 1
ATOM 695 C CA . VAL A 1 86 ? -4.777 -3.436 24.069 1.00 96.25 86 VAL A CA 1
ATOM 696 C C . VAL A 1 86 ? -4.632 -4.770 23.342 1.00 96.25 86 VAL A C 1
ATOM 698 O O . VAL A 1 86 ? -3.982 -5.697 23.840 1.00 96.25 86 VAL A O 1
ATOM 701 N N . TRP A 1 87 ? -5.209 -4.895 22.149 1.00 95.69 87 TRP A N 1
ATOM 702 C CA . TRP A 1 87 ? -5.253 -6.176 21.453 1.00 95.69 87 TRP A CA 1
ATOM 703 C C . TRP A 1 87 ? -3.918 -6.538 20.799 1.00 95.69 87 TRP A C 1
ATOM 705 O O . TRP A 1 87 ? -3.365 -5.833 19.951 1.00 95.69 87 TRP A O 1
ATOM 715 N N . LYS A 1 88 ? -3.410 -7.720 21.165 1.00 93.50 88 LYS A N 1
ATOM 716 C CA . LYS A 1 88 ? -2.259 -8.368 20.507 1.00 93.50 88 LYS A CA 1
ATOM 717 C C . LYS A 1 88 ? -2.685 -9.338 19.407 1.00 93.50 88 LYS A C 1
ATOM 719 O O . LYS A 1 88 ? -1.893 -9.644 18.518 1.00 93.50 88 LYS A O 1
ATOM 724 N N . GLN A 1 89 ? -3.923 -9.816 19.473 1.00 94.38 89 GLN A N 1
ATOM 725 C CA . GLN A 1 89 ? -4.573 -10.672 18.486 1.00 94.38 89 GLN A CA 1
ATOM 726 C C . GLN A 1 89 ? -6.029 -10.231 18.355 1.00 94.38 89 GLN A C 1
ATOM 728 O O . GLN A 1 89 ? -6.593 -9.694 19.304 1.00 94.38 89 GLN A O 1
ATOM 733 N N . LEU A 1 90 ? -6.625 -10.437 17.181 1.00 94.62 90 LEU A N 1
ATOM 734 C CA . LEU A 1 90 ? -8.042 -10.141 16.992 1.00 94.62 90 LEU A CA 1
ATOM 735 C C . LEU A 1 90 ? -8.904 -11.169 17.739 1.00 94.62 90 LEU A C 1
ATOM 737 O O . LEU A 1 90 ? -8.547 -12.354 17.746 1.00 94.62 90 LEU A O 1
ATOM 741 N N . PRO A 1 91 ? -10.057 -10.755 18.294 1.00 93.50 91 PRO A N 1
ATOM 742 C CA . PRO A 1 91 ? -11.064 -11.687 18.778 1.00 93.50 91 PRO A CA 1
ATOM 743 C C . PRO A 1 91 ? -11.447 -12.712 17.704 1.00 93.50 91 PRO A C 1
ATOM 745 O O . PRO A 1 91 ? -11.441 -12.426 16.502 1.00 93.50 91 PRO A O 1
ATOM 748 N N . LYS A 1 92 ? -11.797 -13.932 18.125 1.00 94.12 92 LYS A N 1
ATOM 749 C CA . LYS A 1 92 ? -12.126 -15.022 17.196 1.00 94.12 92 LYS A CA 1
ATOM 750 C C . LYS A 1 92 ? -13.276 -14.615 16.268 1.00 94.12 92 LYS A C 1
ATOM 752 O O . LYS A 1 92 ? -14.353 -14.256 16.729 1.00 94.12 92 LYS A O 1
ATOM 757 N N . GLY A 1 93 ? -13.049 -14.728 14.959 1.00 93.38 93 GLY A N 1
ATOM 758 C CA . GLY A 1 93 ? -14.037 -14.394 13.926 1.00 93.38 93 GLY A CA 1
ATOM 759 C C . GLY A 1 93 ? -14.116 -12.907 13.571 1.00 93.38 93 GLY A C 1
ATOM 760 O O . GLY A 1 93 ? -14.785 -12.572 12.596 1.00 93.38 93 GLY A O 1
ATOM 761 N N . ALA A 1 94 ? -13.420 -12.035 14.304 1.00 96.69 94 ALA A N 1
ATOM 762 C CA . ALA A 1 94 ? -13.327 -10.624 13.969 1.00 96.69 94 ALA A CA 1
ATOM 763 C C . ALA A 1 94 ? -12.293 -10.361 12.864 1.00 96.69 94 ALA A C 1
ATOM 765 O O . ALA A 1 94 ? -11.354 -11.139 12.667 1.00 96.69 94 ALA A O 1
ATOM 766 N N . ARG A 1 95 ? -12.471 -9.254 12.139 1.00 97.38 95 ARG A N 1
ATOM 767 C CA . ARG A 1 95 ? -11.663 -8.886 10.968 1.00 97.38 95 ARG A CA 1
ATOM 768 C C . ARG A 1 95 ? -11.314 -7.407 10.983 1.00 97.38 95 ARG A C 1
ATOM 770 O O . ARG A 1 95 ? -12.070 -6.590 11.502 1.00 97.38 95 ARG A O 1
ATOM 777 N N . LEU A 1 96 ? -10.188 -7.072 10.362 1.00 97.88 96 LEU A N 1
ATOM 778 C CA . LEU A 1 96 ? -9.845 -5.698 10.018 1.00 97.88 96 LEU A CA 1
ATOM 779 C C . LEU A 1 96 ? -9.956 -5.522 8.518 1.00 97.88 96 LEU A C 1
ATOM 781 O O . LEU A 1 96 ? -9.435 -6.328 7.750 1.00 97.88 96 LEU A O 1
ATOM 785 N N . LEU A 1 97 ? -10.628 -4.460 8.117 1.00 98.00 97 LEU A N 1
ATOM 786 C CA . LEU A 1 97 ? -10.959 -4.197 6.731 1.00 98.00 97 LEU A CA 1
ATOM 787 C C . LEU A 1 97 ? -10.486 -2.801 6.378 1.00 98.00 97 LEU A C 1
ATOM 789 O O . LEU A 1 97 ? -10.538 -1.892 7.207 1.00 98.00 97 LEU A O 1
ATOM 793 N N . VAL A 1 98 ? -10.038 -2.626 5.146 1.00 98.19 98 VAL A N 1
ATOM 794 C CA . VAL A 1 98 ? -9.741 -1.302 4.608 1.00 98.19 98 VAL A CA 1
ATOM 795 C C . VAL A 1 98 ? -10.506 -1.077 3.327 1.00 98.19 98 VAL A C 1
ATOM 797 O O . VAL A 1 98 ? -10.689 -1.996 2.532 1.00 98.19 98 VAL A O 1
ATOM 800 N N . ARG A 1 99 ? -10.925 0.169 3.131 1.00 98.44 99 ARG A N 1
ATOM 801 C CA . ARG A 1 99 ? -11.544 0.666 1.904 1.00 98.44 99 ARG A CA 1
ATOM 802 C C . ARG A 1 99 ? -10.768 1.888 1.450 1.00 98.44 99 ARG A C 1
ATOM 804 O O . ARG A 1 99 ? -10.390 2.713 2.283 1.00 98.44 99 ARG A O 1
ATOM 811 N N . VAL A 1 100 ? -10.543 2.012 0.147 1.00 98.06 100 VAL A N 1
ATOM 812 C CA . VAL A 1 100 ? -9.940 3.209 -0.446 1.00 98.06 100 VAL A CA 1
ATOM 813 C C . VAL A 1 100 ? -10.910 3.792 -1.459 1.00 98.06 100 VAL A C 1
ATOM 815 O O . VAL A 1 100 ? -11.332 3.106 -2.384 1.00 98.06 100 VAL A O 1
ATOM 818 N N . GLY A 1 101 ? -11.261 5.060 -1.2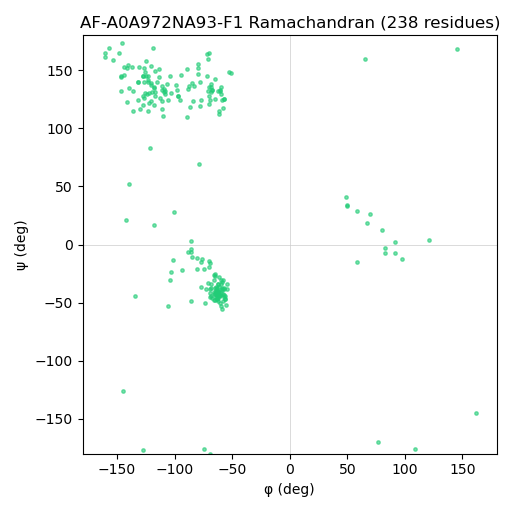68 1.00 97.12 101 GLY A N 1
ATOM 819 C CA . GLY A 1 101 ? -12.159 5.806 -2.141 1.00 97.12 101 GLY A CA 1
ATOM 820 C C . GLY A 1 101 ? -11.548 7.126 -2.595 1.00 97.12 101 GLY A C 1
ATOM 821 O O . GLY A 1 101 ? -10.403 7.447 -2.270 1.00 97.12 101 GLY A O 1
ATOM 822 N N . LEU A 1 102 ? -12.335 7.894 -3.349 1.00 96.81 102 LEU A N 1
ATOM 823 C CA . LEU A 1 102 ? -12.007 9.267 -3.713 1.00 96.81 102 LEU A CA 1
ATOM 824 C C . LEU A 1 102 ? -12.975 10.232 -3.034 1.00 96.81 102 LEU A C 1
ATOM 826 O O . LEU A 1 102 ? -14.182 10.143 -3.238 1.00 96.81 102 LEU A O 1
ATOM 830 N N . GLU A 1 103 ? -12.427 11.202 -2.315 1.00 95.69 103 GLU A N 1
ATOM 831 C CA . GLU A 1 103 ? -13.153 12.358 -1.784 1.00 95.69 103 GLU A CA 1
ATOM 832 C C . GLU A 1 103 ? -12.456 13.619 -2.250 1.00 95.69 103 GLU A C 1
ATOM 834 O O . GLU A 1 103 ? -11.233 13.715 -2.184 1.00 95.69 103 GLU A O 1
ATOM 839 N N . GLU A 1 104 ? -13.219 14.558 -2.810 1.00 92.31 104 GLU A N 1
ATOM 840 C CA . GLU A 1 104 ? -12.666 15.794 -3.381 1.00 92.31 104 GLU A CA 1
ATOM 841 C C . GLU A 1 104 ? -11.495 15.540 -4.355 1.00 92.31 104 GLU A C 1
ATOM 843 O O . GLU A 1 104 ? -10.556 16.329 -4.465 1.00 92.31 104 GLU A O 1
ATOM 848 N N . ARG A 1 105 ? -11.558 14.417 -5.089 1.00 90.19 105 ARG A N 1
ATOM 849 C CA . ARG A 1 105 ? -10.527 13.938 -6.034 1.00 90.19 105 ARG A CA 1
ATOM 850 C C . ARG A 1 105 ? -9.203 13.509 -5.379 1.00 90.19 105 ARG A C 1
ATOM 852 O O . ARG A 1 105 ? -8.197 13.386 -6.076 1.00 90.19 105 ARG A O 1
ATOM 859 N N . ARG A 1 106 ? -9.193 13.243 -4.071 1.00 92.94 106 ARG A N 1
ATOM 860 C CA . ARG A 1 106 ? -8.046 12.732 -3.304 1.00 92.94 106 ARG A CA 1
ATOM 861 C C . ARG A 1 106 ? -8.328 11.318 -2.804 1.00 92.94 106 ARG A C 1
ATOM 863 O O . ARG A 1 106 ? -9.459 11.002 -2.450 1.00 92.94 106 ARG A O 1
ATOM 870 N N . GLY A 1 107 ? -7.300 10.469 -2.776 1.00 96.50 107 GLY A N 1
ATOM 871 C CA . GLY A 1 107 ? -7.404 9.121 -2.215 1.00 96.50 107 GLY A CA 1
ATOM 872 C C . GLY A 1 107 ? -7.583 9.159 -0.697 1.00 96.50 107 GLY A C 1
ATOM 873 O O . GLY A 1 107 ? -6.739 9.720 0.004 1.00 96.50 107 GLY A O 1
ATOM 874 N N . VAL A 1 108 ? -8.644 8.535 -0.190 1.00 98.25 108 VAL A N 1
ATOM 875 C CA . VAL A 1 108 ? -8.950 8.439 1.245 1.00 98.25 108 VAL A CA 1
ATOM 876 C C . VAL A 1 108 ? -9.056 6.975 1.642 1.00 98.25 108 VAL A C 1
ATOM 878 O O . VAL A 1 108 ? -9.756 6.204 0.985 1.00 98.25 108 VAL A O 1
ATOM 881 N N . ILE A 1 109 ? -8.363 6.596 2.716 1.00 98.25 109 ILE A N 1
ATOM 882 C CA . ILE A 1 109 ? -8.472 5.278 3.340 1.00 98.25 109 ILE A CA 1
ATOM 883 C C . ILE A 1 109 ? -9.403 5.344 4.548 1.00 98.25 109 ILE A C 1
ATOM 885 O O . ILE A 1 109 ? -9.313 6.251 5.377 1.00 98.25 109 ILE A O 1
ATOM 889 N N . ARG A 1 110 ? -10.255 4.329 4.671 1.00 98.56 110 ARG A N 1
ATOM 890 C CA . ARG A 1 110 ? -11.016 4.030 5.882 1.00 98.56 110 ARG A CA 1
ATOM 891 C C . ARG A 1 110 ? -10.653 2.648 6.381 1.00 98.56 110 ARG A C 1
ATOM 893 O O . ARG A 1 110 ? -10.669 1.701 5.595 1.00 98.56 110 ARG A O 1
ATOM 900 N N . ALA A 1 111 ? -10.353 2.542 7.668 1.00 98.38 111 ALA A N 1
ATOM 901 C CA . ALA A 1 111 ? -10.142 1.263 8.329 1.00 98.38 111 ALA A CA 1
ATOM 902 C C . ALA A 1 111 ? -11.327 0.937 9.233 1.00 98.38 111 ALA A C 1
ATOM 904 O O . ALA A 1 111 ? -11.819 1.801 9.959 1.00 98.38 111 ALA A O 1
ATOM 905 N N . TYR A 1 112 ? -11.752 -0.318 9.204 1.00 98.44 112 TYR A N 1
ATOM 906 C CA . TYR A 1 112 ? -12.879 -0.821 9.970 1.00 98.44 112 TYR A CA 1
ATOM 907 C C . TYR A 1 112 ? -12.471 -2.048 10.771 1.00 98.44 112 TYR A C 1
ATOM 909 O O . TYR A 1 112 ? -11.698 -2.889 10.305 1.00 98.44 112 TYR A O 1
ATOM 917 N N . TYR A 1 113 ? -13.051 -2.170 11.954 1.00 98.12 113 TYR A N 1
ATOM 918 C CA . TYR A 1 113 ? -13.140 -3.422 12.682 1.00 98.12 113 TYR A CA 1
ATOM 919 C C . TYR A 1 113 ? -14.511 -4.038 12.411 1.00 98.12 113 TYR A C 1
ATOM 921 O O . TYR A 1 113 ? -15.522 -3.367 12.589 1.00 98.12 113 TYR A O 1
ATOM 929 N N . ARG A 1 114 ? -14.557 -5.302 11.982 1.00 97.88 114 ARG A N 1
ATOM 930 C CA . ARG A 1 114 ? -15.801 -6.068 11.837 1.00 97.88 114 ARG A CA 1
ATOM 931 C C . ARG A 1 114 ? -15.828 -7.166 12.893 1.00 97.88 114 ARG A C 1
ATOM 933 O O . ARG A 1 114 ? -14.983 -8.064 12.874 1.00 97.88 114 ARG A O 1
ATOM 940 N N . ALA A 1 115 ? -16.790 -7.097 13.805 1.00 95.56 115 ALA A N 1
ATOM 941 C CA . ALA A 1 115 ? -16.992 -8.105 14.839 1.00 95.56 115 ALA A CA 1
ATOM 942 C C . ALA A 1 115 ? -17.517 -9.428 14.246 1.00 95.56 115 ALA A C 1
ATOM 944 O O . ALA A 1 115 ? -18.021 -9.468 13.123 1.00 95.56 115 ALA A O 1
ATOM 945 N N . ALA A 1 116 ? -17.450 -10.519 15.016 1.00 92.81 116 ALA A N 1
ATOM 946 C CA . ALA A 1 116 ? -17.843 -11.856 14.549 1.00 92.81 116 ALA A CA 1
ATOM 947 C C . ALA A 1 116 ? -19.306 -11.945 14.063 1.00 92.81 116 ALA A C 1
ATOM 949 O O . ALA A 1 116 ? -19.608 -12.719 13.160 1.00 92.81 116 ALA A O 1
ATOM 950 N N . HIS A 1 117 ? -20.200 -11.131 14.631 1.00 90.56 117 HIS A N 1
ATOM 951 C CA . HIS A 1 117 ? -21.608 -11.024 14.232 1.00 90.56 117 HIS A CA 1
ATOM 952 C C . HIS A 1 117 ? -21.878 -10.050 13.068 1.00 90.56 117 HIS A C 1
ATOM 954 O O . HIS A 1 117 ? -23.029 -9.846 12.700 1.00 90.56 117 HIS A O 1
ATOM 960 N N . GLY A 1 118 ? -20.838 -9.449 12.480 1.00 90.44 118 GLY A N 1
ATOM 961 C CA . GLY A 1 118 ? -20.941 -8.631 11.267 1.00 90.44 118 GLY A CA 1
ATOM 962 C C . GLY A 1 118 ? -21.025 -7.118 11.476 1.00 90.44 118 GLY A C 1
ATOM 963 O O . GLY A 1 118 ? -20.833 -6.389 10.509 1.00 90.44 118 GLY A O 1
ATOM 964 N N . GLU A 1 119 ? -21.249 -6.636 12.700 1.00 93.94 119 GLU A N 1
ATOM 965 C CA . GLU A 1 119 ? -21.207 -5.199 13.010 1.00 93.94 119 GLU A CA 1
ATOM 966 C C . GLU A 1 119 ? -19.835 -4.581 12.695 1.00 93.94 119 GLU A C 1
ATOM 968 O O . GLU A 1 119 ? -18.795 -5.161 13.029 1.00 93.94 119 GLU A O 1
ATOM 973 N N . GLU A 1 120 ? -19.844 -3.408 12.056 1.00 96.56 120 GLU A N 1
ATOM 974 C CA . GLU A 1 120 ? -18.649 -2.658 11.670 1.00 96.56 120 GLU A CA 1
ATOM 975 C C . GLU A 1 120 ? -18.475 -1.393 12.506 1.00 96.56 120 GLU A C 1
ATOM 977 O O . GLU A 1 120 ? -19.368 -0.554 12.592 1.00 96.56 120 GLU A O 1
ATOM 982 N N . THR A 1 121 ? -17.269 -1.207 13.030 1.00 96.75 121 THR A N 1
ATOM 983 C CA . THR A 1 121 ? -16.837 0.019 13.696 1.00 96.75 121 THR A CA 1
ATOM 984 C C . THR A 1 121 ? -15.786 0.708 12.834 1.00 96.75 121 THR A C 1
ATOM 986 O O . THR A 1 121 ? -14.759 0.111 12.502 1.00 96.75 121 THR A O 1
ATOM 989 N N . LEU A 1 122 ? -16.029 1.968 12.462 1.00 97.25 122 LEU A N 1
ATOM 990 C CA . LEU A 1 122 ? -15.028 2.801 11.795 1.00 97.25 122 LEU A CA 1
ATOM 991 C C . LEU A 1 122 ? -13.922 3.152 12.795 1.00 97.25 122 LEU A C 1
ATOM 993 O O . LEU A 1 122 ? -14.181 3.792 13.812 1.00 97.25 122 LEU A O 1
ATOM 997 N N . LEU A 1 123 ? -12.690 2.763 12.478 1.00 97.19 123 LEU A N 1
ATOM 998 C CA . LEU A 1 123 ? -11.523 3.028 13.316 1.00 97.19 123 LEU A CA 1
ATOM 999 C C . LEU A 1 123 ? -10.930 4.401 13.013 1.00 97.19 123 LEU A C 1
ATOM 1001 O O . LEU A 1 123 ? -10.667 5.177 13.923 1.00 97.19 123 LEU A O 1
ATOM 1005 N N . PHE A 1 124 ? -10.724 4.702 11.731 1.00 96.62 124 PHE A N 1
ATOM 1006 C CA . PHE A 1 124 ? -10.224 5.999 11.286 1.00 96.62 124 PHE A CA 1
ATOM 1007 C C . PHE A 1 124 ? -10.531 6.249 9.810 1.00 96.62 124 PHE A C 1
ATOM 1009 O O . PHE A 1 124 ? -10.755 5.321 9.028 1.00 96.62 124 PHE A O 1
ATOM 1016 N N . THR A 1 125 ? -10.467 7.526 9.434 1.00 97.31 125 THR A N 1
ATOM 1017 C CA . THR A 1 125 ? -10.448 8.005 8.048 1.00 97.31 125 THR A CA 1
ATOM 1018 C C . THR A 1 125 ? -9.234 8.909 7.879 1.00 97.31 125 THR A C 1
ATOM 1020 O O . THR A 1 125 ? -9.068 9.841 8.661 1.00 97.31 125 THR A O 1
ATOM 1023 N N . LEU A 1 126 ? -8.378 8.633 6.895 1.00 97.25 126 LEU A N 1
ATOM 1024 C CA . LEU A 1 126 ? -7.155 9.404 6.647 1.00 97.25 126 LEU A CA 1
ATOM 1025 C C . LEU A 1 126 ? -6.907 9.582 5.143 1.00 97.25 126 LEU A C 1
ATOM 1027 O O . LEU A 1 126 ? -7.315 8.728 4.348 1.00 97.25 126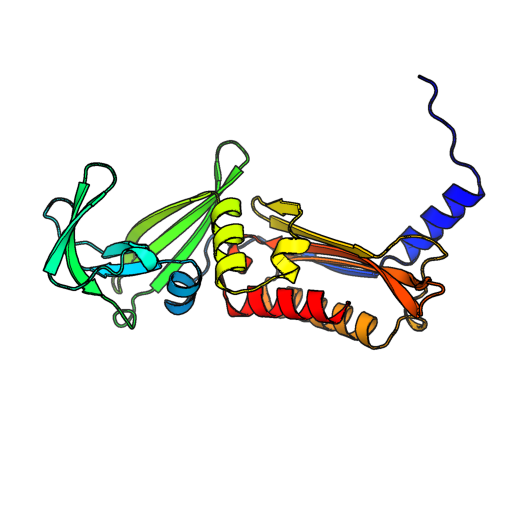 LEU A O 1
ATOM 1031 N N . PRO A 1 127 ? -6.183 10.632 4.723 1.00 97.69 127 PRO A N 1
ATOM 1032 C CA . PRO A 1 127 ? -5.634 10.697 3.374 1.00 97.69 127 PRO A CA 1
ATOM 1033 C C . PRO A 1 127 ? -4.710 9.497 3.121 1.00 97.69 127 PRO A C 1
ATOM 1035 O O . PRO A 1 127 ? -3.752 9.258 3.861 1.00 97.69 127 PRO A O 1
ATOM 1038 N N . ALA A 1 128 ? -4.982 8.725 2.067 1.00 98.00 128 ALA A N 1
ATOM 1039 C CA . ALA A 1 128 ? -4.263 7.476 1.806 1.00 98.00 128 ALA A CA 1
ATOM 1040 C C . ALA A 1 128 ? -2.766 7.717 1.555 1.00 98.00 128 ALA A C 1
ATOM 1042 O O . ALA A 1 128 ? -1.927 6.980 2.067 1.00 98.00 128 ALA A O 1
ATOM 1043 N N . ALA A 1 129 ? -2.432 8.782 0.820 1.00 97.62 129 ALA A N 1
ATOM 1044 C CA . ALA A 1 129 ? -1.051 9.154 0.530 1.00 97.62 129 ALA A CA 1
ATOM 1045 C C . ALA A 1 129 ? -0.252 9.476 1.804 1.00 97.62 129 ALA A C 1
ATOM 1047 O O . ALA A 1 129 ? 0.882 9.025 1.947 1.00 97.62 129 ALA A O 1
ATOM 1048 N N . GLU A 1 130 ? -0.849 10.218 2.741 1.00 97.38 130 GLU A N 1
ATOM 1049 C CA . GLU A 1 130 ? -0.197 10.584 4.003 1.00 97.38 130 GLU A CA 1
ATOM 1050 C C . GLU A 1 130 ? 0.094 9.346 4.848 1.00 97.38 130 GLU A C 1
ATOM 1052 O O . GLU A 1 130 ? 1.217 9.177 5.333 1.00 97.38 130 GLU A O 1
ATOM 1057 N N . LEU A 1 131 ? -0.883 8.436 4.951 1.00 98.12 131 LEU A N 1
ATOM 1058 C CA . LEU A 1 131 ? -0.686 7.193 5.682 1.00 98.12 131 LEU A CA 1
ATOM 1059 C C . LEU A 1 131 ? 0.381 6.313 5.024 1.00 98.12 131 LEU A C 1
ATOM 1061 O O . LEU A 1 131 ? 1.228 5.783 5.736 1.00 98.12 131 LEU A O 1
ATOM 1065 N N . LEU A 1 132 ? 0.392 6.184 3.691 1.00 98.44 132 LEU A N 1
ATOM 1066 C CA . LEU A 1 132 ? 1.421 5.418 2.977 1.00 98.44 132 LEU A CA 1
ATOM 1067 C C . LEU A 1 132 ? 2.826 5.987 3.203 1.00 98.44 132 LEU A C 1
ATOM 1069 O O . LEU A 1 132 ? 3.747 5.221 3.474 1.00 98.44 132 LEU A O 1
ATOM 1073 N N . LEU A 1 133 ? 3.004 7.310 3.158 1.00 98.19 133 LEU A N 1
ATOM 1074 C CA . LEU A 1 133 ? 4.305 7.942 3.406 1.00 98.19 133 LEU A CA 1
ATOM 1075 C C . LEU A 1 133 ? 4.795 7.695 4.840 1.00 98.19 133 LEU A C 1
ATOM 1077 O O . LEU A 1 133 ? 5.945 7.292 5.041 1.00 98.19 133 LEU A O 1
ATOM 1081 N N . ALA A 1 134 ? 3.927 7.889 5.837 1.00 97.50 134 ALA A N 1
ATOM 1082 C CA . ALA A 1 134 ? 4.258 7.620 7.237 1.00 97.50 134 ALA A CA 1
ATOM 1083 C C . ALA A 1 134 ? 4.582 6.133 7.459 1.00 97.50 134 ALA A C 1
ATOM 1085 O O . ALA A 1 134 ? 5.593 5.788 8.079 1.00 97.50 134 ALA A O 1
ATOM 1086 N N . TYR A 1 135 ? 3.763 5.258 6.880 1.00 97.94 135 TYR A N 1
ATOM 1087 C CA . TYR A 1 135 ? 3.918 3.814 6.919 1.00 97.94 135 TYR A CA 1
ATOM 1088 C C . TYR A 1 135 ? 5.250 3.351 6.310 1.00 97.94 135 TYR A C 1
ATOM 1090 O O . TYR A 1 135 ? 6.022 2.647 6.968 1.00 97.94 135 TYR A O 1
ATOM 1098 N N . PHE A 1 136 ? 5.556 3.762 5.079 1.00 98.44 136 PHE A N 1
ATOM 1099 C CA . PHE A 1 136 ? 6.784 3.369 4.388 1.00 98.44 136 PHE A CA 1
ATOM 1100 C C . PHE A 1 136 ? 8.024 3.866 5.131 1.00 98.44 136 PHE A C 1
ATOM 1102 O O . PHE A 1 136 ? 8.983 3.109 5.299 1.00 98.44 136 PHE A O 1
ATOM 1109 N N . LYS A 1 137 ? 7.978 5.091 5.673 1.00 98.06 137 LYS A N 1
ATOM 1110 C CA . LYS A 1 137 ? 9.045 5.637 6.523 1.00 98.06 137 LYS A CA 1
ATOM 1111 C C . LYS A 1 137 ? 9.251 4.802 7.779 1.00 98.06 137 LYS A C 1
ATOM 1113 O O . LYS A 1 137 ? 10.377 4.395 8.053 1.00 98.06 137 LYS A O 1
ATOM 1118 N N . LYS A 1 138 ? 8.177 4.497 8.511 1.00 96.56 138 LYS A N 1
ATOM 1119 C CA . LYS A 1 138 ? 8.235 3.681 9.732 1.00 96.56 138 LYS A CA 1
ATOM 1120 C C . LYS A 1 138 ? 8.815 2.289 9.471 1.00 96.56 138 LYS A C 1
ATOM 1122 O O . LYS A 1 138 ? 9.539 1.756 10.308 1.00 96.56 138 LYS A O 1
ATOM 1127 N N . ARG A 1 139 ? 8.499 1.686 8.324 1.00 97.38 139 ARG A N 1
ATOM 1128 C CA . ARG A 1 139 ? 8.970 0.341 7.956 1.00 97.38 139 ARG A CA 1
ATOM 1129 C C . ARG A 1 139 ? 10.335 0.300 7.286 1.00 97.38 139 ARG A C 1
ATOM 1131 O O . ARG A 1 139 ? 10.841 -0.796 7.069 1.00 97.38 139 ARG A O 1
ATOM 1138 N N . GLY A 1 140 ? 10.925 1.452 6.977 1.00 97.44 140 GLY A N 1
ATOM 1139 C CA . GLY A 1 140 ? 12.190 1.517 6.251 1.00 97.44 140 GLY A CA 1
ATOM 1140 C C . GLY A 1 140 ? 12.074 1.087 4.787 1.00 97.44 140 GLY A C 1
ATOM 1141 O O . GLY A 1 140 ? 13.062 0.633 4.217 1.00 97.44 140 GLY A O 1
ATOM 1142 N N . PHE A 1 141 ? 10.896 1.226 4.170 1.00 98.25 141 PHE A N 1
ATOM 1143 C CA . PHE A 1 141 ? 10.684 0.957 2.742 1.00 98.25 141 PHE A CA 1
ATOM 1144 C C . PHE A 1 141 ? 11.199 2.127 1.896 1.00 98.25 141 PHE A C 1
ATOM 1146 O O . PHE A 1 141 ? 10.441 2.927 1.339 1.00 98.25 141 PHE A O 1
ATOM 1153 N N . GLY A 1 142 ? 12.525 2.274 1.880 1.00 97.75 142 GLY A N 1
ATOM 1154 C CA . GLY A 1 142 ? 13.205 3.415 1.277 1.00 97.75 142 GLY A CA 1
ATOM 1155 C C . GLY A 1 142 ? 12.974 3.532 -0.228 1.00 97.75 142 GLY A C 1
ATOM 1156 O O . GLY A 1 142 ? 12.862 4.650 -0.726 1.00 97.75 142 GLY A O 1
ATOM 1157 N N . LYS A 1 143 ? 12.843 2.410 -0.949 1.00 97.75 143 LYS A N 1
ATOM 1158 C CA . LYS A 1 143 ? 12.645 2.431 -2.406 1.00 97.75 143 LYS A CA 1
ATOM 1159 C C . LYS A 1 143 ? 11.222 2.801 -2.776 1.00 97.75 143 LYS A C 1
ATOM 1161 O O . LYS A 1 143 ? 11.028 3.551 -3.729 1.00 97.75 143 LYS A O 1
ATOM 1166 N N . LEU A 1 144 ? 10.241 2.347 -1.998 1.00 98.06 144 LEU A N 1
ATOM 1167 C CA . LEU A 1 144 ? 8.867 2.829 -2.137 1.00 98.06 144 LEU A CA 1
ATOM 1168 C C . LEU A 1 144 ? 8.765 4.336 -1.893 1.00 98.06 144 LEU A C 1
ATOM 1170 O O . LEU A 1 144 ? 8.100 5.010 -2.672 1.00 98.06 144 LEU A O 1
ATOM 1174 N N . LEU A 1 145 ? 9.430 4.867 -0.860 1.00 97.94 145 LEU A N 1
ATOM 1175 C CA . LEU A 1 145 ? 9.453 6.310 -0.588 1.00 97.94 145 LEU A CA 1
ATOM 1176 C C . LEU A 1 145 ? 10.108 7.110 -1.715 1.00 97.94 145 LEU A C 1
ATOM 1178 O O . LEU A 1 145 ? 9.546 8.106 -2.155 1.00 97.94 145 LEU A O 1
ATOM 1182 N N . GLU A 1 146 ? 11.283 6.677 -2.173 1.00 97.81 146 GLU A N 1
ATOM 1183 C CA . GLU A 1 146 ? 12.032 7.343 -3.244 1.00 97.81 146 GLU A CA 1
ATOM 1184 C C . GLU A 1 146 ? 11.239 7.372 -4.556 1.00 97.81 146 GLU A C 1
ATOM 1186 O O . GLU A 1 146 ? 11.230 8.384 -5.255 1.00 97.81 146 GLU A O 1
ATOM 1191 N N . ALA A 1 147 ? 10.556 6.271 -4.880 1.00 98.12 147 ALA A N 1
ATOM 1192 C CA . ALA A 1 147 ? 9.809 6.140 -6.122 1.00 98.12 147 ALA A CA 1
ATOM 1193 C C . ALA A 1 147 ? 8.382 6.713 -6.054 1.00 98.12 147 ALA A C 1
ATOM 1195 O O . ALA A 1 147 ? 7.735 6.800 -7.096 1.00 98.12 147 ALA A O 1
ATOM 1196 N N . PHE A 1 148 ? 7.853 7.067 -4.877 1.00 98.31 148 PHE A N 1
ATOM 1197 C CA . PHE A 1 148 ? 6.458 7.492 -4.707 1.00 98.31 148 PHE A CA 1
ATOM 1198 C C . PHE A 1 148 ? 6.155 8.761 -5.517 1.00 98.31 148 PHE A C 1
ATOM 1200 O O . PHE A 1 148 ? 6.689 9.832 -5.229 1.00 98.31 148 PHE A O 1
ATOM 1207 N N . HIS A 1 149 ? 5.279 8.660 -6.520 1.00 97.56 149 HIS A N 1
ATOM 1208 C CA . HIS A 1 149 ? 4.966 9.780 -7.409 1.00 97.56 149 HIS A CA 1
ATOM 1209 C C . HIS A 1 149 ? 3.592 10.393 -7.131 1.00 97.56 149 HIS A C 1
ATOM 1211 O O . HIS A 1 149 ? 3.470 11.604 -6.950 1.00 97.56 149 HIS A O 1
ATOM 1217 N N . SER A 1 150 ? 2.546 9.566 -7.105 1.00 96.25 150 SER A N 1
ATOM 1218 C CA . SER A 1 150 ? 1.165 10.014 -6.904 1.00 96.25 150 SER A CA 1
ATOM 1219 C C . SER A 1 150 ? 0.307 8.913 -6.279 1.00 96.25 150 SER A C 1
ATOM 1221 O O . SER A 1 150 ? 0.651 7.734 -6.362 1.00 96.25 150 SER A O 1
ATOM 1223 N N . SER A 1 151 ? -0.813 9.281 -5.645 1.00 96.12 151 SER A N 1
ATOM 1224 C CA . SER A 1 151 ? -1.742 8.319 -5.041 1.00 96.12 151 SER A CA 1
ATOM 1225 C C . SER A 1 151 ? -3.200 8.781 -5.126 1.00 96.12 151 SER A C 1
ATOM 1227 O O . SER A 1 151 ? -3.533 9.921 -4.801 1.00 96.12 151 SER A O 1
ATOM 1229 N N . GLY A 1 152 ? -4.065 7.869 -5.571 1.00 95.19 152 GLY A N 1
ATOM 1230 C CA . GLY A 1 152 ? -5.526 7.960 -5.605 1.00 95.19 152 GLY A CA 1
ATOM 1231 C C . GLY A 1 152 ? -6.120 6.575 -5.331 1.00 95.19 152 GLY A C 1
ATOM 1232 O O . GLY A 1 152 ? -5.725 5.927 -4.364 1.00 95.19 152 GLY A O 1
ATOM 1233 N N . LEU A 1 153 ? -6.999 6.066 -6.204 1.00 96.00 153 LEU A N 1
ATOM 1234 C CA . LEU A 1 153 ? -7.399 4.641 -6.173 1.00 96.00 153 LEU A CA 1
ATOM 1235 C C . LEU A 1 153 ? -6.231 3.706 -6.514 1.00 96.00 153 LEU A C 1
ATOM 1237 O O . LEU A 1 153 ? -6.126 2.594 -5.999 1.00 96.00 153 LEU A O 1
ATOM 1241 N N . THR A 1 154 ? -5.322 4.194 -7.352 1.00 97.19 154 THR A N 1
ATOM 1242 C CA . THR A 1 154 ? -4.023 3.592 -7.632 1.00 97.19 154 THR A CA 1
ATOM 1243 C C . THR A 1 154 ? -2.909 4.533 -7.198 1.00 97.19 154 THR A C 1
ATOM 1245 O O . THR A 1 154 ? -3.060 5.753 -7.254 1.00 97.19 154 THR A O 1
ATOM 1248 N N . THR A 1 155 ? -1.783 3.964 -6.799 1.00 98.31 155 THR A N 1
ATOM 1249 C 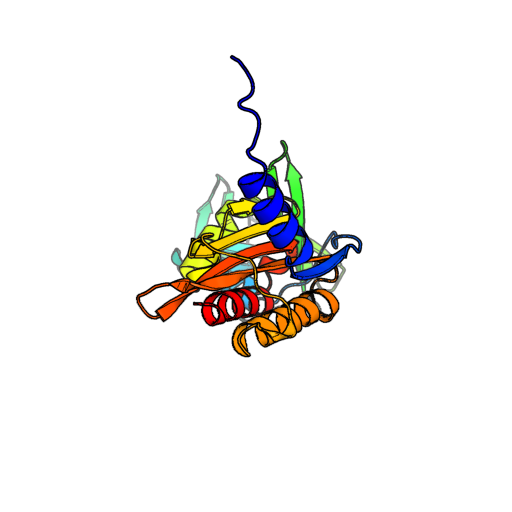CA . THR A 1 155 ? -0.547 4.667 -6.474 1.00 98.31 155 THR A CA 1
ATOM 1250 C C . THR A 1 155 ? 0.481 4.377 -7.556 1.00 98.31 155 THR A C 1
ATOM 1252 O O . THR A 1 155 ? 0.636 3.229 -7.982 1.00 98.31 155 THR A O 1
ATOM 1255 N N . GLU A 1 156 ? 1.150 5.427 -8.021 1.00 98.50 156 GLU A N 1
ATOM 1256 C CA . GLU A 1 156 ? 2.191 5.354 -9.037 1.00 98.50 156 GLU A CA 1
ATOM 1257 C C . GLU A 1 156 ? 3.572 5.489 -8.399 1.00 98.50 156 GLU A C 1
ATOM 1259 O O . GLU A 1 156 ? 3.841 6.426 -7.643 1.00 98.50 156 GLU A O 1
ATOM 1264 N N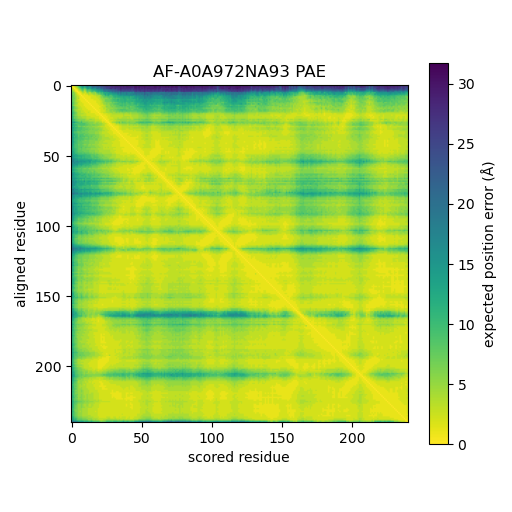 . PHE A 1 157 ? 4.453 4.564 -8.765 1.00 98.62 157 PHE A N 1
ATOM 1265 C CA . PHE A 1 157 ? 5.872 4.595 -8.456 1.00 98.62 157 PHE A CA 1
ATOM 1266 C C . PHE A 1 157 ? 6.680 4.823 -9.729 1.00 98.62 157 PHE A C 1
ATOM 1268 O O . PHE A 1 157 ? 6.419 4.180 -10.748 1.00 98.62 157 PHE A O 1
ATOM 1275 N N . ILE A 1 158 ? 7.683 5.697 -9.673 1.00 98.25 158 ILE A N 1
ATOM 1276 C CA . ILE A 1 158 ? 8.600 5.983 -10.777 1.00 98.25 158 ILE A CA 1
ATOM 1277 C C . ILE A 1 158 ? 10.038 5.904 -10.261 1.00 98.25 158 ILE A C 1
ATOM 1279 O O . ILE A 1 158 ? 10.456 6.715 -9.442 1.00 98.25 158 ILE A O 1
ATOM 1283 N N . GLN A 1 159 ? 10.817 4.962 -10.793 1.00 97.12 159 GLN A N 1
ATOM 1284 C CA . GLN A 1 159 ? 12.249 4.827 -10.518 1.00 97.12 159 GLN A CA 1
ATOM 1285 C C . GLN A 1 159 ? 13.019 5.028 -11.820 1.00 97.12 159 GLN A C 1
ATOM 1287 O O . GLN A 1 159 ? 12.816 4.310 -12.802 1.00 97.12 159 GLN A O 1
ATOM 1292 N N . LYS A 1 160 ? 13.892 6.037 -11.855 1.00 95.38 160 LYS A N 1
ATOM 1293 C CA . LYS A 1 160 ? 14.627 6.425 -13.063 1.00 95.38 160 LYS A CA 1
ATOM 1294 C C . LYS A 1 160 ? 16.107 6.593 -12.762 1.00 95.38 160 LYS A C 1
ATOM 1296 O O . LYS A 1 160 ? 16.492 7.449 -11.973 1.00 95.38 160 LYS A O 1
ATOM 1301 N N . ARG A 1 161 ? 16.937 5.861 -13.501 1.00 92.38 161 ARG A N 1
ATOM 1302 C CA . ARG A 1 161 ? 18.392 6.026 -13.539 1.00 92.38 161 ARG A CA 1
ATOM 1303 C C . ARG A 1 161 ? 18.822 6.332 -14.967 1.00 92.38 161 ARG A C 1
ATOM 1305 O O . ARG A 1 161 ? 19.198 5.444 -15.706 1.00 92.38 161 ARG A O 1
ATOM 1312 N N . GLY A 1 162 ? 18.736 7.589 -15.394 1.00 87.88 162 GLY A N 1
ATOM 1313 C CA . GLY A 1 162 ? 19.125 7.993 -16.753 1.00 87.88 162 GLY A CA 1
ATOM 1314 C C . GLY A 1 162 ? 18.259 7.407 -17.887 1.00 87.88 162 GLY A C 1
ATOM 1315 O O . GLY A 1 162 ? 17.541 6.426 -17.743 1.00 87.88 162 GLY A O 1
ATOM 1316 N N . GLU A 1 163 ? 18.298 8.051 -19.054 1.00 85.94 163 GLU A N 1
ATOM 1317 C CA . GLU A 1 163 ? 17.500 7.641 -20.230 1.00 85.94 163 GLU A CA 1
ATOM 1318 C C . GLU A 1 163 ? 18.260 7.802 -21.553 1.00 85.94 163 GLU A C 1
ATOM 1320 O O . GLU A 1 163 ? 17.687 7.942 -22.632 1.00 85.94 163 GLU A O 1
ATOM 1325 N N . GLN A 1 164 ? 19.585 7.847 -21.455 1.00 82.94 164 GLN A N 1
ATOM 1326 C CA . GLN A 1 164 ? 20.473 8.074 -22.585 1.00 82.94 164 GLN A CA 1
ATOM 1327 C C . GLN A 1 164 ? 20.802 6.744 -23.260 1.00 82.94 164 GLN A C 1
ATOM 1329 O O . GLN A 1 164 ? 21.159 5.783 -22.588 1.00 82.94 164 GLN A O 1
ATOM 1334 N N . GLY A 1 165 ? 20.779 6.725 -24.591 1.00 80.25 165 GLY A N 1
ATOM 1335 C CA . GLY A 1 165 ? 21.119 5.549 -25.390 1.00 80.25 165 GLY A CA 1
ATOM 1336 C C . GLY A 1 165 ? 19.907 4.920 -26.070 1.00 80.25 165 GLY A C 1
ATOM 1337 O O . GLY A 1 165 ? 18.801 5.459 -26.043 1.00 80.25 165 GLY A O 1
ATOM 1338 N N . LYS A 1 166 ? 20.146 3.790 -26.736 1.00 87.12 166 LYS A N 1
ATOM 1339 C CA . LYS A 1 166 ? 19.098 2.983 -27.365 1.00 87.12 166 LYS A CA 1
ATOM 1340 C C . LYS A 1 166 ? 18.498 2.049 -26.320 1.00 87.12 166 LYS A C 1
ATOM 1342 O O . LYS A 1 166 ? 19.235 1.504 -25.504 1.00 87.12 166 LYS A O 1
ATOM 1347 N N . ALA A 1 167 ? 17.179 1.883 -26.346 1.00 93.12 167 ALA A N 1
ATOM 1348 C CA . ALA A 1 167 ? 16.511 0.911 -25.492 1.00 93.12 167 ALA A CA 1
ATOM 1349 C C . ALA A 1 167 ? 16.825 -0.508 -25.985 1.00 93.12 167 ALA A C 1
ATOM 1351 O O . ALA A 1 167 ? 16.741 -0.770 -27.187 1.00 93.12 167 ALA A O 1
ATOM 1352 N N . TYR A 1 168 ? 17.205 -1.387 -25.065 1.00 94.00 168 TYR A N 1
ATOM 1353 C CA . TYR A 1 168 ? 17.637 -2.755 -25.352 1.00 94.00 168 TYR A CA 1
ATOM 1354 C C . TYR A 1 168 ? 16.434 -3.667 -25.590 1.00 94.00 168 TYR A C 1
ATOM 1356 O O . TYR A 1 168 ? 15.395 -3.504 -24.947 1.00 94.00 168 TYR A O 1
ATOM 1364 N N . ASP A 1 169 ? 16.606 -4.650 -26.470 1.00 94.38 169 ASP A N 1
ATOM 1365 C CA . ASP A 1 169 ? 15.609 -5.694 -26.706 1.00 94.38 169 ASP A CA 1
ATOM 1366 C C . ASP A 1 169 ? 15.555 -6.672 -25.518 1.00 94.38 169 ASP A C 1
ATOM 1368 O O . ASP A 1 169 ? 16.468 -6.729 -24.686 1.00 94.38 169 ASP A O 1
ATOM 1372 N N . PHE A 1 170 ? 14.490 -7.476 -25.436 1.00 92.62 170 PHE A N 1
ATOM 1373 C CA . PHE A 1 170 ? 14.236 -8.339 -24.274 1.00 92.62 170 PHE A CA 1
ATOM 1374 C C . PHE A 1 170 ? 15.391 -9.309 -23.987 1.00 92.62 170 PHE A C 1
ATOM 1376 O O . PHE A 1 170 ? 15.800 -9.474 -22.836 1.00 92.62 170 PHE A O 1
ATOM 1383 N N . ASP A 1 171 ? 15.944 -9.925 -25.032 1.00 93.75 171 ASP A N 1
ATOM 1384 C CA . ASP A 1 171 ? 17.014 -10.921 -24.910 1.00 93.75 171 ASP A CA 1
ATOM 1385 C C . ASP A 1 171 ? 18.350 -10.308 -24.478 1.00 93.75 171 ASP A C 1
ATOM 1387 O O . ASP A 1 171 ? 19.210 -10.998 -23.929 1.00 93.75 171 ASP A O 1
ATOM 1391 N N . GLN A 1 172 ? 18.499 -8.994 -24.655 1.00 94.69 172 GLN A N 1
ATOM 1392 C CA . GLN A 1 172 ? 19.678 -8.232 -24.254 1.00 94.69 172 GLN A CA 1
ATOM 1393 C C . GLN A 1 172 ? 19.579 -7.721 -22.809 1.00 94.69 172 GLN A C 1
ATOM 1395 O O . GLN A 1 172 ? 20.539 -7.148 -22.288 1.00 94.69 172 GLN A O 1
ATOM 1400 N N . LEU A 1 173 ? 18.433 -7.904 -22.146 1.00 95.62 173 LEU A N 1
ATOM 1401 C CA . LEU A 1 173 ? 18.246 -7.455 -20.774 1.00 95.62 173 LEU A CA 1
ATOM 1402 C C . LEU A 1 173 ? 19.110 -8.261 -19.787 1.00 95.62 173 LEU A C 1
ATOM 1404 O O . LEU A 1 173 ? 19.119 -9.504 -19.824 1.00 95.62 173 LEU A O 1
ATOM 1408 N N . PRO A 1 174 ? 19.729 -7.585 -18.799 1.00 95.06 174 PRO A N 1
ATOM 1409 C CA . PRO A 1 174 ? 20.345 -8.252 -17.661 1.00 95.06 174 PRO A CA 1
ATOM 1410 C C . PRO A 1 174 ? 19.385 -9.245 -16.990 1.00 95.06 174 PRO A C 1
ATOM 1412 O O . PRO A 1 174 ? 18.171 -9.028 -16.923 1.00 95.06 174 PRO A O 1
ATOM 1415 N N . SER A 1 175 ? 19.922 -10.338 -16.443 1.00 95.00 175 SER A N 1
ATOM 1416 C CA . SER A 1 175 ? 19.119 -11.376 -15.773 1.00 95.00 175 SER A CA 1
ATOM 1417 C C . SER A 1 175 ? 18.233 -10.802 -14.659 1.00 95.00 175 SER A C 1
ATOM 1419 O O . SER A 1 175 ? 17.069 -11.190 -14.543 1.00 95.00 175 SER A O 1
ATOM 1421 N N . ARG A 1 176 ? 18.746 -9.821 -13.902 1.00 94.62 176 ARG A N 1
ATOM 1422 C CA . ARG A 1 176 ? 18.010 -9.105 -12.848 1.00 94.62 176 ARG A CA 1
ATOM 1423 C C . ARG A 1 176 ? 16.769 -8.376 -13.364 1.00 94.62 176 ARG A C 1
ATOM 1425 O O . ARG A 1 176 ? 15.703 -8.495 -12.773 1.00 94.62 176 ARG A O 1
ATOM 1432 N N . MET A 1 177 ? 16.876 -7.728 -14.522 1.00 95.62 177 MET A N 1
ATOM 1433 C CA . MET A 1 177 ? 15.787 -6.989 -15.167 1.00 95.62 177 MET A CA 1
ATOM 1434 C C . MET A 1 177 ? 14.685 -7.938 -15.663 1.00 95.62 177 MET A C 1
ATOM 1436 O O . MET A 1 177 ? 13.496 -7.729 -15.412 1.00 95.62 177 MET A O 1
ATOM 1440 N N . ARG A 1 178 ? 15.075 -9.057 -16.292 1.00 96.19 178 ARG A N 1
ATOM 1441 C CA . ARG A 1 178 ? 14.134 -10.113 -16.712 1.00 96.19 178 ARG A CA 1
ATOM 1442 C C . ARG A 1 178 ? 13.441 -10.776 -15.521 1.00 96.19 178 ARG A C 1
ATOM 1444 O O . ARG A 1 178 ? 12.262 -11.126 -15.601 1.00 96.19 178 ARG A O 1
ATOM 1451 N N . ARG A 1 179 ? 14.163 -10.956 -14.412 1.00 95.81 179 ARG A N 1
ATOM 1452 C CA . ARG A 1 179 ? 13.609 -11.466 -13.152 1.00 95.81 179 ARG A CA 1
ATOM 1453 C C . ARG A 1 179 ? 12.587 -10.492 -12.566 1.00 95.81 179 ARG A C 1
ATOM 1455 O O . ARG A 1 179 ? 11.481 -10.933 -12.272 1.00 95.81 179 ARG A O 1
ATOM 1462 N N . ALA A 1 180 ? 12.906 -9.200 -12.486 1.00 96.00 180 ALA A N 1
ATOM 1463 C CA . ALA A 1 180 ? 11.985 -8.173 -11.998 1.00 96.00 180 ALA A CA 1
ATOM 1464 C C . ALA A 1 180 ? 10.680 -8.137 -12.811 1.00 96.00 180 ALA A C 1
ATOM 1466 O O . ALA A 1 180 ? 9.602 -8.187 -12.227 1.00 96.00 180 ALA A O 1
ATOM 1467 N N . LEU A 1 181 ? 10.758 -8.186 -14.149 1.00 96.44 181 LEU A N 1
ATOM 1468 C CA . LEU A 1 181 ? 9.575 -8.283 -15.019 1.00 96.44 181 LEU A CA 1
ATOM 1469 C C . LEU A 1 181 ? 8.697 -9.497 -14.690 1.00 96.44 181 LEU A C 1
ATOM 1471 O O . LEU A 1 181 ? 7.471 -9.400 -14.645 1.00 96.44 181 LEU A O 1
ATOM 1475 N N . ARG A 1 182 ? 9.308 -10.664 -14.471 1.00 96.75 182 ARG A N 1
ATOM 1476 C CA . ARG A 1 182 ? 8.574 -11.885 -14.119 1.00 96.75 182 ARG A CA 1
ATOM 1477 C C . ARG A 1 182 ? 7.911 -11.761 -12.752 1.00 96.75 182 ARG A C 1
ATOM 1479 O O . ARG A 1 182 ? 6.736 -12.081 -12.621 1.00 96.75 182 ARG A O 1
ATOM 1486 N N . GLU A 1 183 ? 8.654 -11.299 -11.752 1.00 97.69 183 GLU A N 1
ATOM 1487 C CA . GLU A 1 183 ? 8.162 -11.193 -10.380 1.00 97.69 183 GLU A CA 1
ATOM 1488 C C . GLU A 1 183 ? 7.083 -10.120 -10.225 1.00 97.69 183 GLU A C 1
ATOM 1490 O O . GLU A 1 183 ? 6.098 -10.369 -9.531 1.00 97.69 183 GLU A O 1
ATOM 1495 N N . ALA A 1 184 ? 7.207 -8.988 -10.922 1.00 97.44 184 ALA A N 1
ATOM 1496 C CA . ALA A 1 184 ? 6.162 -7.973 -10.997 1.00 97.44 184 ALA A CA 1
ATOM 1497 C C . ALA A 1 184 ? 4.894 -8.531 -11.660 1.00 97.44 184 ALA A C 1
ATOM 1499 O O . ALA A 1 184 ? 3.801 -8.393 -11.115 1.00 97.44 184 ALA A O 1
ATOM 1500 N N . GLY A 1 185 ? 5.034 -9.248 -12.783 1.00 96.88 185 GLY A N 1
ATOM 1501 C CA . GLY A 1 185 ? 3.903 -9.918 -13.434 1.00 96.88 185 GLY A CA 1
ATOM 1502 C C . GLY A 1 185 ? 3.244 -10.988 -12.555 1.00 96.88 185 GLY A C 1
ATOM 1503 O O . GLY A 1 185 ? 2.030 -11.174 -12.606 1.00 96.88 185 GLY A O 1
ATOM 1504 N N . ASP A 1 186 ? 4.016 -11.682 -11.724 1.00 97.31 186 ASP A N 1
ATOM 1505 C CA . ASP A 1 186 ? 3.490 -12.641 -10.753 1.00 97.31 186 ASP A CA 1
ATOM 1506 C C . ASP A 1 186 ? 2.793 -11.965 -9.574 1.00 97.31 186 ASP A C 1
ATOM 1508 O O . ASP A 1 186 ? 1.772 -12.472 -9.117 1.00 97.31 186 ASP A O 1
ATOM 1512 N N . LEU A 1 187 ? 3.314 -10.839 -9.081 1.00 97.31 187 LEU A N 1
ATOM 1513 C CA . LEU A 1 187 ? 2.650 -10.061 -8.038 1.00 97.31 187 LEU A CA 1
ATOM 1514 C C . LEU A 1 187 ? 1.302 -9.531 -8.537 1.00 97.31 187 LEU A C 1
ATOM 1516 O O . LEU A 1 187 ? 0.294 -9.725 -7.860 1.00 97.31 187 LEU A O 1
ATOM 1520 N N . ILE A 1 188 ? 1.284 -8.957 -9.743 1.00 97.06 188 ILE A N 1
ATOM 1521 C CA . ILE A 1 188 ? 0.065 -8.439 -10.367 1.00 97.06 188 ILE A CA 1
ATOM 1522 C C . ILE A 1 188 ? -0.962 -9.566 -10.517 1.00 97.06 188 ILE A C 1
ATOM 1524 O O . ILE A 1 188 ? -2.044 -9.491 -9.952 1.00 97.06 188 ILE A O 1
ATOM 1528 N N . ARG A 1 189 ? -0.609 -10.672 -11.182 1.00 95.19 189 ARG A N 1
ATOM 1529 C CA . ARG A 1 189 ? -1.573 -11.749 -11.475 1.00 95.19 189 ARG A CA 1
ATOM 1530 C C . ARG A 1 189 ? -2.058 -12.526 -10.253 1.00 95.19 189 ARG A C 1
ATOM 1532 O O . ARG A 1 189 ? -3.175 -13.025 -10.270 1.00 95.19 189 ARG A O 1
ATOM 1539 N N . LYS A 1 190 ? -1.206 -12.715 -9.239 1.00 95.50 190 LYS A N 1
ATOM 1540 C CA . LYS A 1 190 ? -1.492 -13.632 -8.118 1.00 95.50 190 LYS A CA 1
ATOM 1541 C C . LYS A 1 190 ? -1.956 -12.927 -6.845 1.00 95.50 190 LYS A C 1
ATOM 1543 O O . LYS A 1 190 ? -2.309 -13.622 -5.897 1.00 95.50 190 LYS A O 1
ATOM 1548 N N . ARG A 1 191 ? -1.811 -11.600 -6.745 1.00 94.19 191 ARG A N 1
ATOM 1549 C CA . ARG A 1 191 ? -2.019 -10.880 -5.475 1.00 94.19 191 ARG A CA 1
ATOM 1550 C C . ARG A 1 191 ? -2.848 -9.618 -5.619 1.00 94.19 191 ARG A C 1
ATOM 1552 O O . ARG A 1 191 ? -3.690 -9.395 -4.762 1.00 94.19 191 ARG A O 1
ATOM 1559 N N . THR A 1 192 ? -2.593 -8.794 -6.635 1.00 94.06 192 THR A N 1
ATOM 1560 C CA . THR A 1 192 ? -3.301 -7.508 -6.767 1.00 94.06 192 THR A CA 1
ATOM 1561 C C . THR A 1 192 ? -4.395 -7.528 -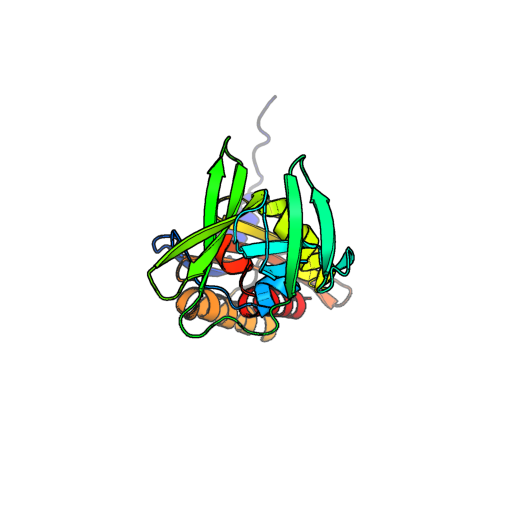7.821 1.00 94.06 192 THR A C 1
ATOM 1563 O O . THR A 1 192 ? -5.290 -6.699 -7.743 1.00 94.06 192 THR A O 1
ATOM 1566 N N . HIS A 1 193 ? -4.317 -8.427 -8.810 1.00 93.75 193 HIS A N 1
ATOM 1567 C CA . HIS A 1 193 ? -5.222 -8.581 -9.967 1.00 93.75 193 HIS A CA 1
ATOM 1568 C C . HIS A 1 193 ? -5.351 -7.344 -10.879 1.00 93.75 193 HIS A C 1
ATOM 1570 O O . HIS A 1 193 ? -5.738 -7.438 -12.039 1.00 93.75 193 HIS A O 1
ATOM 1576 N N . VAL A 1 194 ? -4.912 -6.190 -10.390 1.00 95.88 194 VAL A N 1
ATOM 1577 C CA . VAL A 1 194 ? -4.884 -4.903 -11.059 1.00 95.88 194 VAL A CA 1
ATOM 1578 C C . VAL A 1 194 ? -3.502 -4.294 -10.874 1.00 95.88 194 VAL A C 1
ATOM 1580 O O . VAL A 1 194 ? -2.900 -4.386 -9.797 1.00 95.88 194 VAL A O 1
ATOM 1583 N N . GLY A 1 195 ? -2.989 -3.669 -11.924 1.00 96.88 195 GLY A N 1
ATOM 1584 C CA . GLY A 1 195 ? -1.752 -2.909 -11.892 1.00 96.88 195 GLY A CA 1
ATOM 1585 C C . GLY A 1 195 ? -0.972 -3.024 -13.189 1.00 96.88 195 GLY A C 1
ATOM 1586 O O . GLY A 1 195 ? -1.237 -3.874 -14.039 1.00 96.88 195 GLY A O 1
ATOM 1587 N N . ARG A 1 196 ? 0.037 -2.169 -13.319 1.00 98.06 196 ARG A N 1
ATOM 1588 C CA . ARG A 1 196 ? 0.907 -2.120 -14.491 1.00 98.06 196 ARG A CA 1
ATOM 1589 C C . ARG A 1 196 ? 2.334 -1.848 -14.070 1.00 98.06 196 ARG A C 1
ATOM 1591 O O . ARG A 1 196 ? 2.612 -0.817 -13.472 1.00 98.06 196 ARG A O 1
ATOM 1598 N N . PHE A 1 197 ? 3.233 -2.743 -14.441 1.00 98.31 197 PHE A N 1
ATOM 1599 C CA . PHE A 1 197 ? 4.670 -2.562 -14.327 1.00 98.31 197 PHE A CA 1
ATOM 1600 C C . PHE A 1 197 ? 5.256 -2.354 -15.721 1.00 98.31 197 PHE A C 1
ATOM 1602 O O . PHE A 1 197 ? 4.990 -3.144 -16.634 1.00 98.31 197 PHE A O 1
ATOM 1609 N N . THR A 1 198 ? 6.058 -1.307 -15.888 1.00 98.00 198 THR A N 1
ATOM 1610 C CA . THR A 1 198 ? 6.816 -1.065 -17.117 1.00 98.00 198 THR A CA 1
ATOM 1611 C C . THR A 1 198 ? 8.302 -0.961 -16.828 1.00 98.00 198 THR A C 1
ATOM 1613 O O . THR A 1 198 ? 8.703 -0.440 -15.790 1.00 98.00 198 THR A O 1
ATOM 1616 N N . LEU A 1 199 ? 9.116 -1.454 -17.759 1.00 97.50 199 LEU A N 1
ATOM 1617 C CA . LEU A 1 199 ? 10.567 -1.341 -17.722 1.00 97.50 199 LEU A CA 1
ATOM 1618 C C . LEU A 1 199 ? 11.093 -0.953 -19.102 1.00 97.50 199 LEU A C 1
ATOM 1620 O O . LEU A 1 199 ? 10.782 -1.602 -20.101 1.00 97.50 199 LEU A O 1
ATOM 1624 N N . VAL A 1 200 ? 11.965 0.049 -19.126 1.00 96.81 200 VAL A N 1
ATOM 1625 C CA . VAL A 1 200 ? 12.826 0.374 -20.265 1.00 96.81 200 VAL A CA 1
ATOM 1626 C C . VAL A 1 200 ? 14.268 0.376 -19.786 1.00 96.81 200 VAL A C 1
ATOM 1628 O O . VAL A 1 200 ? 14.581 1.054 -18.811 1.00 96.81 200 VAL A O 1
ATOM 1631 N N . TYR A 1 201 ? 15.148 -0.338 -20.480 1.00 96.75 201 TYR A N 1
ATOM 1632 C CA . TYR A 1 201 ? 16.569 -0.434 -20.145 1.00 96.75 201 TYR A CA 1
ATOM 1633 C C . TYR A 1 201 ? 17.436 0.123 -21.281 1.00 96.75 201 TYR A C 1
ATOM 1635 O O . TYR A 1 201 ? 17.200 -0.187 -22.447 1.00 96.75 201 TYR A O 1
ATOM 1643 N N . PHE A 1 202 ? 18.442 0.931 -20.947 1.00 95.06 202 PHE A N 1
ATOM 1644 C CA . PHE A 1 202 ? 19.289 1.673 -21.894 1.00 95.06 202 PHE A CA 1
ATOM 1645 C C . PHE A 1 202 ? 20.774 1.261 -21.832 1.00 95.06 202 PHE A C 1
ATOM 1647 O O . PHE A 1 202 ? 21.658 1.994 -22.295 1.00 95.06 202 PHE A O 1
ATOM 1654 N N . GLY A 1 203 ? 21.077 0.110 -21.229 1.00 93.94 203 GLY A N 1
ATOM 1655 C CA . GLY A 1 203 ? 22.453 -0.337 -21.010 1.00 93.94 203 GLY A CA 1
ATOM 1656 C C . GLY A 1 203 ? 23.137 0.390 -19.854 1.00 93.94 203 GLY A C 1
ATOM 1657 O O . GLY A 1 203 ? 22.513 1.144 -19.108 1.00 93.94 203 GLY A O 1
ATOM 1658 N N . LYS A 1 204 ? 24.448 0.189 -19.729 1.00 93.69 204 LYS A N 1
ATOM 1659 C CA . LYS A 1 204 ? 25.263 0.795 -18.671 1.00 93.69 204 LYS A CA 1
ATOM 1660 C C . LYS A 1 204 ? 25.820 2.164 -19.069 1.00 93.69 204 LYS A C 1
ATOM 1662 O O . LYS A 1 204 ? 26.023 2.435 -20.256 1.00 93.69 204 LYS A O 1
ATOM 1667 N N . ASN A 1 205 ? 26.045 3.040 -18.092 1.00 90.94 205 ASN A N 1
ATOM 1668 C CA . ASN A 1 205 ? 26.850 4.252 -18.267 1.00 90.94 205 ASN A CA 1
ATOM 1669 C C . ASN A 1 205 ? 28.357 3.897 -18.324 1.00 90.94 205 ASN A C 1
ATOM 1671 O O . ASN A 1 205 ? 28.735 2.724 -18.322 1.00 90.94 205 ASN A O 1
ATOM 1675 N N . LYS A 1 206 ? 29.222 4.918 -18.402 1.00 89.06 206 LYS A N 1
ATOM 1676 C CA . LYS A 1 206 ? 30.684 4.727 -18.429 1.00 89.06 206 LYS A CA 1
ATOM 1677 C C . LYS A 1 206 ? 31.237 4.154 -17.119 1.00 89.06 206 LYS A C 1
ATOM 1679 O O . LYS A 1 206 ? 32.251 3.470 -17.161 1.00 89.06 206 LYS A O 1
ATOM 1684 N N . ASP A 1 207 ? 30.548 4.398 -16.011 1.00 90.25 207 ASP A N 1
ATOM 1685 C CA . ASP A 1 207 ? 30.920 3.955 -14.664 1.00 90.25 207 ASP A CA 1
ATOM 1686 C C . ASP A 1 207 ? 30.418 2.528 -14.354 1.00 90.25 207 ASP A C 1
ATOM 1688 O O . ASP A 1 207 ? 30.752 1.947 -13.327 1.00 90.25 207 ASP A O 1
ATOM 1692 N N . GLY A 1 208 ? 29.658 1.921 -15.275 1.00 89.31 208 GLY A N 1
ATOM 1693 C CA . GLY A 1 208 ? 29.131 0.561 -15.155 1.00 89.31 208 GLY A CA 1
ATOM 1694 C C . GLY A 1 208 ? 27.737 0.460 -14.525 1.00 89.31 208 GLY A C 1
ATOM 1695 O O . GLY A 1 208 ? 27.221 -0.663 -14.410 1.00 89.31 208 GLY A O 1
ATOM 1696 N N . ASP A 1 209 ? 27.112 1.589 -14.188 1.00 90.94 209 ASP A N 1
ATOM 1697 C CA . ASP A 1 209 ? 25.766 1.664 -13.623 1.00 90.94 209 ASP A CA 1
ATOM 1698 C C . ASP A 1 209 ? 24.698 1.478 -14.689 1.00 90.94 209 ASP A C 1
ATOM 1700 O O . ASP A 1 209 ? 24.768 2.021 -15.795 1.00 90.94 209 ASP A O 1
ATOM 1704 N N . ASP A 1 210 ? 23.657 0.743 -14.324 1.00 94.06 210 ASP A N 1
ATOM 1705 C CA . ASP A 1 210 ? 22.524 0.494 -15.196 1.00 94.06 210 ASP A CA 1
ATOM 1706 C C . ASP A 1 210 ? 21.681 1.748 -15.415 1.00 94.06 210 ASP A C 1
ATOM 1708 O O . ASP A 1 210 ? 21.328 2.456 -14.469 1.00 94.06 210 ASP A O 1
ATOM 1712 N N . ARG A 1 211 ? 21.299 1.972 -16.677 1.00 95.06 211 ARG A N 1
ATOM 1713 C CA . ARG A 1 211 ? 20.371 3.031 -17.049 1.00 95.06 211 ARG A CA 1
ATOM 1714 C C . ARG A 1 211 ? 19.004 2.477 -17.384 1.00 95.06 211 ARG A C 1
ATOM 1716 O O . ARG A 1 211 ? 18.883 1.636 -18.276 1.00 95.06 211 ARG A O 1
ATOM 1723 N N . TYR A 1 212 ? 17.971 2.958 -16.709 1.00 95.75 212 TYR A N 1
ATOM 1724 C CA . TYR A 1 212 ? 16.617 2.458 -16.900 1.00 95.75 212 TYR A CA 1
ATOM 1725 C C . TYR A 1 212 ? 15.541 3.421 -16.404 1.00 95.75 212 TYR A C 1
ATOM 1727 O O . TYR A 1 212 ? 15.794 4.355 -15.641 1.00 95.75 212 TYR A O 1
ATOM 1735 N N . ILE A 1 213 ? 14.314 3.146 -16.835 1.00 96.31 213 ILE A N 1
ATOM 1736 C CA . ILE A 1 213 ? 13.093 3.727 -16.288 1.00 96.31 213 ILE A CA 1
ATOM 1737 C C . ILE A 1 213 ? 12.157 2.580 -15.938 1.00 96.31 213 ILE A C 1
ATOM 1739 O O . ILE A 1 213 ? 11.871 1.731 -16.785 1.00 96.31 213 ILE A O 1
ATOM 1743 N N . VAL A 1 214 ? 11.667 2.594 -14.706 1.00 97.38 214 VAL A N 1
ATOM 1744 C CA . VAL A 1 214 ? 10.574 1.754 -14.241 1.00 97.38 214 VAL A CA 1
ATOM 1745 C C . VAL A 1 214 ? 9.422 2.635 -13.806 1.00 97.38 214 VAL A C 1
ATOM 1747 O O . VAL A 1 214 ? 9.618 3.627 -13.102 1.00 97.38 214 VAL A O 1
ATOM 1750 N N . THR A 1 215 ? 8.219 2.248 -14.216 1.00 98.00 215 THR A N 1
ATOM 1751 C CA . THR A 1 215 ? 6.989 2.751 -13.608 1.00 98.00 215 THR A CA 1
ATOM 1752 C C . THR A 1 215 ? 6.166 1.586 -13.093 1.00 98.00 215 THR A C 1
ATOM 1754 O O . THR A 1 215 ? 6.108 0.528 -13.727 1.00 98.00 215 THR A O 1
ATOM 1757 N N . TRP A 1 216 ? 5.529 1.772 -11.943 1.00 98.38 216 TRP A N 1
ATOM 1758 C CA . TRP A 1 216 ? 4.634 0.781 -11.372 1.00 98.38 216 TRP A CA 1
ATOM 1759 C C . TRP A 1 216 ? 3.369 1.443 -10.848 1.00 98.38 216 TRP A C 1
ATOM 1761 O O . TRP A 1 216 ? 3.408 2.211 -9.895 1.00 98.38 216 TRP A O 1
ATOM 1771 N N . LEU A 1 217 ? 2.240 1.110 -11.462 1.00 98.25 217 LEU A N 1
ATOM 1772 C CA . LEU A 1 217 ? 0.921 1.437 -10.957 1.00 98.25 217 LEU A CA 1
ATOM 1773 C C . LEU A 1 217 ? 0.354 0.258 -10.160 1.00 98.25 217 LEU A C 1
ATOM 1775 O O . LEU A 1 217 ? 0.262 -0.857 -10.684 1.00 98.25 217 LEU A O 1
ATOM 1779 N N . VAL A 1 218 ? -0.032 0.506 -8.912 1.00 98.06 218 VAL A N 1
ATOM 1780 C CA . VAL A 1 218 ? -0.560 -0.502 -7.977 1.00 98.06 218 VAL A CA 1
ATOM 1781 C C . VAL A 1 218 ? -1.841 0.033 -7.339 1.00 98.06 218 VAL A C 1
ATOM 1783 O O . VAL A 1 218 ? -1.874 1.211 -6.990 1.00 98.06 218 VAL A O 1
ATOM 1786 N N . PRO A 1 219 ? -2.898 -0.772 -7.137 1.00 97.94 219 PRO A N 1
ATOM 1787 C CA . PRO A 1 219 ? -4.052 -0.335 -6.361 1.00 97.94 219 PRO A CA 1
ATOM 1788 C C . PRO A 1 219 ? -3.626 0.085 -4.959 1.00 97.94 219 PRO A C 1
ATOM 1790 O O . PRO A 1 219 ? -2.995 -0.683 -4.231 1.00 97.94 219 PRO A O 1
ATOM 1793 N N . THR A 1 220 ? -3.987 1.305 -4.577 1.00 98.31 220 THR A N 1
ATOM 1794 C CA . THR A 1 220 ? -3.581 1.919 -3.309 1.00 98.31 220 THR A CA 1
ATOM 1795 C C . THR A 1 220 ? -4.003 1.058 -2.124 1.00 98.31 220 THR A C 1
ATOM 1797 O O . THR A 1 220 ? -3.238 0.890 -1.181 1.00 98.31 220 THR A O 1
ATOM 1800 N N . ILE A 1 221 ? -5.181 0.433 -2.209 1.00 98.12 221 ILE A N 1
ATOM 1801 C CA . ILE A 1 221 ? -5.706 -0.462 -1.175 1.00 98.12 221 ILE A CA 1
ATOM 1802 C C . ILE A 1 221 ? -4.756 -1.632 -0.861 1.00 98.12 221 ILE A C 1
ATOM 1804 O O . ILE A 1 221 ? -4.562 -1.965 0.305 1.00 98.12 221 ILE A O 1
ATOM 1808 N N . HIS A 1 222 ? -4.081 -2.200 -1.865 1.00 97.75 222 HIS A N 1
ATOM 1809 C CA . HIS A 1 222 ? -3.157 -3.321 -1.672 1.00 97.75 222 HIS A CA 1
ATOM 1810 C C . HIS A 1 222 ? -1.825 -2.917 -1.040 1.00 97.75 222 HIS A C 1
ATOM 1812 O O . HIS A 1 222 ? -1.159 -3.768 -0.452 1.00 97.75 222 HIS A O 1
ATOM 1818 N N . LEU A 1 223 ? -1.435 -1.642 -1.113 1.00 98.06 223 LEU A N 1
ATOM 1819 C CA . LEU A 1 223 ? -0.208 -1.156 -0.474 1.00 98.06 223 LEU A CA 1
ATOM 1820 C C . LEU A 1 223 ? -0.305 -1.130 1.052 1.00 98.06 223 LEU A C 1
ATOM 1822 O O . LEU A 1 223 ? 0.718 -1.038 1.721 1.00 98.06 223 LEU A O 1
ATOM 1826 N N . PHE A 1 224 ? -1.510 -1.248 1.606 1.00 97.62 224 PHE A N 1
ATOM 1827 C CA . PHE A 1 224 ? -1.711 -1.368 3.044 1.00 97.62 224 PHE A CA 1
ATOM 1828 C C . PHE A 1 224 ? -1.477 -2.804 3.559 1.00 97.62 224 PHE A C 1
ATOM 1830 O O . PHE A 1 224 ? -1.299 -3.005 4.761 1.00 97.62 224 PHE A O 1
ATOM 1837 N N . ASP A 1 225 ? -1.368 -3.811 2.685 1.00 96.25 225 ASP A N 1
ATOM 1838 C CA . ASP A 1 225 ? -0.839 -5.123 3.074 1.00 96.25 225 ASP A CA 1
ATOM 1839 C C . ASP A 1 225 ? 0.695 -5.077 3.161 1.00 96.25 225 ASP A C 1
ATOM 1841 O O . ASP A 1 225 ? 1.396 -4.859 2.169 1.00 96.25 225 ASP A O 1
ATOM 1845 N N . VAL A 1 226 ? 1.223 -5.347 4.358 1.00 95.62 226 VAL A N 1
ATOM 1846 C CA . VAL A 1 226 ? 2.664 -5.323 4.624 1.00 95.62 226 VAL A CA 1
ATOM 1847 C C . VAL A 1 226 ? 3.478 -6.291 3.782 1.00 95.62 226 VAL A C 1
ATOM 1849 O O . VAL A 1 226 ? 4.588 -5.939 3.385 1.00 95.62 226 VAL A O 1
ATOM 1852 N N . ASP A 1 227 ? 2.935 -7.461 3.450 1.00 95.62 227 ASP A N 1
ATOM 1853 C CA . ASP A 1 227 ? 3.651 -8.434 2.624 1.00 95.62 227 ASP A CA 1
ATOM 1854 C C . ASP A 1 227 ? 3.750 -7.940 1.171 1.00 95.62 227 ASP A C 1
ATOM 1856 O O . ASP A 1 227 ? 4.729 -8.223 0.476 1.00 95.62 227 ASP A O 1
ATOM 1860 N N . ILE A 1 228 ? 2.732 -7.212 0.696 1.00 96.50 228 ILE A N 1
ATOM 1861 C CA . ILE A 1 228 ? 2.708 -6.648 -0.659 1.00 96.50 228 ILE A CA 1
ATOM 1862 C C . ILE A 1 228 ? 3.669 -5.463 -0.742 1.00 96.50 228 ILE A C 1
ATOM 1864 O O . ILE A 1 228 ? 4.521 -5.449 -1.632 1.00 96.50 228 ILE A O 1
ATOM 1868 N N . ALA A 1 229 ? 3.580 -4.515 0.194 1.00 97.62 229 ALA A N 1
ATOM 1869 C CA . ALA A 1 229 ? 4.464 -3.352 0.233 1.00 97.62 229 ALA A CA 1
ATOM 1870 C C . ALA A 1 229 ? 5.942 -3.767 0.334 1.00 97.62 229 ALA A C 1
ATOM 1872 O O . ALA A 1 229 ? 6.758 -3.345 -0.484 1.00 97.62 229 ALA A O 1
ATOM 1873 N N . GLU A 1 230 ? 6.280 -4.681 1.250 1.00 97.81 230 GLU A N 1
ATOM 1874 C CA . GLU A 1 230 ? 7.650 -5.188 1.395 1.00 97.81 230 GLU A CA 1
ATOM 1875 C C . GLU A 1 230 ? 8.159 -5.850 0.105 1.00 97.81 230 GLU A C 1
ATOM 1877 O O . GLU A 1 230 ? 9.322 -5.694 -0.276 1.00 97.81 230 GLU A O 1
ATOM 1882 N N . ARG A 1 231 ? 7.297 -6.593 -0.598 1.00 97.62 231 ARG A N 1
ATOM 1883 C CA . ARG A 1 231 ? 7.681 -7.253 -1.848 1.00 97.62 231 ARG A CA 1
ATOM 1884 C C . ARG A 1 231 ? 7.933 -6.257 -2.977 1.00 97.62 231 ARG A C 1
ATOM 1886 O O . ARG A 1 231 ? 8.856 -6.481 -3.757 1.00 97.62 231 ARG A O 1
ATOM 1893 N N . ILE A 1 232 ? 7.148 -5.185 -3.068 1.00 98.06 232 ILE A N 1
ATOM 1894 C CA . ILE A 1 232 ? 7.371 -4.122 -4.059 1.00 98.06 232 ILE A CA 1
ATOM 1895 C C . ILE A 1 232 ? 8.672 -3.380 -3.743 1.00 98.06 232 ILE A C 1
ATOM 1897 O O . ILE A 1 232 ? 9.494 -3.219 -4.641 1.00 98.06 232 ILE A O 1
ATOM 1901 N N . ASP A 1 233 ? 8.903 -3.012 -2.481 1.00 98.44 233 ASP A N 1
ATOM 1902 C CA . ASP A 1 233 ? 10.134 -2.335 -2.055 1.00 98.44 233 ASP A CA 1
ATOM 1903 C C . ASP A 1 233 ? 11.385 -3.153 -2.415 1.00 98.44 233 ASP A C 1
ATOM 1905 O O . ASP A 1 233 ? 12.299 -2.648 -3.066 1.00 98.44 233 ASP A O 1
ATOM 1909 N N . LYS A 1 234 ? 11.377 -4.461 -2.118 1.00 97.75 234 LYS A N 1
ATOM 1910 C CA . LYS A 1 234 ? 12.467 -5.383 -2.489 1.00 97.75 234 LYS A CA 1
ATOM 1911 C C . LYS A 1 234 ? 12.672 -5.494 -3.998 1.00 97.75 234 LYS A C 1
ATOM 1913 O O . LYS A 1 234 ? 13.809 -5.632 -4.448 1.00 97.75 234 LYS A O 1
ATOM 1918 N N . LEU A 1 235 ? 11.596 -5.465 -4.784 1.00 97.31 235 LEU A N 1
ATOM 1919 C CA . LEU A 1 235 ? 11.688 -5.521 -6.243 1.00 97.31 235 LEU A CA 1
ATOM 1920 C C . LEU A 1 235 ? 12.296 -4.246 -6.825 1.00 97.31 235 LEU A C 1
ATOM 1922 O O . LEU A 1 235 ? 13.154 -4.345 -7.698 1.00 97.31 235 LEU A O 1
ATOM 1926 N N . LEU A 1 236 ? 11.903 -3.079 -6.313 1.00 97.00 236 LEU A N 1
ATOM 1927 C CA . LEU A 1 236 ? 12.502 -1.795 -6.678 1.00 97.00 236 LEU A CA 1
ATOM 1928 C C . LEU A 1 236 ? 13.980 -1.725 -6.251 1.00 97.00 236 LEU A C 1
ATOM 1930 O O . LEU A 1 236 ? 14.830 -1.276 -7.018 1.00 97.00 236 LEU A O 1
ATOM 1934 N N . ALA A 1 237 ? 14.317 -2.259 -5.072 1.00 96.06 237 ALA A N 1
ATOM 1935 C CA . ALA A 1 237 ? 15.697 -2.358 -4.593 1.00 96.06 237 ALA A CA 1
ATOM 1936 C C . ALA A 1 237 ? 16.574 -3.260 -5.475 1.00 96.06 237 ALA A C 1
ATOM 1938 O O . ALA A 1 237 ? 17.739 -2.956 -5.702 1.00 96.06 237 ALA A O 1
ATOM 1939 N N . ALA A 1 238 ? 16.032 -4.362 -5.999 1.00 94.00 238 ALA A N 1
ATOM 1940 C CA . ALA A 1 238 ? 16.790 -5.308 -6.823 1.00 94.00 238 ALA A CA 1
ATOM 1941 C C . ALA A 1 238 ? 17.191 -4.756 -8.209 1.00 94.00 238 ALA A C 1
ATOM 1943 O O . ALA A 1 238 ? 18.036 -5.350 -8.891 1.00 94.00 238 ALA A O 1
ATOM 1944 N N . LEU A 1 239 ? 16.567 -3.657 -8.642 1.00 91.31 239 LEU A N 1
ATOM 1945 C CA . LEU A 1 239 ? 16.897 -2.957 -9.886 1.00 91.31 239 LEU A CA 1
ATOM 1946 C C . LEU A 1 239 ? 18.110 -2.031 -9.743 1.00 91.31 239 LEU A C 1
ATOM 1948 O O . LEU A 1 239 ? 18.726 -1.684 -10.753 1.00 91.31 239 LEU A O 1
ATOM 1952 N N . ASP A 1 240 ? 18.435 -1.640 -8.511 1.00 82.50 240 ASP A N 1
ATOM 1953 C CA . ASP A 1 240 ? 19.473 -0.662 -8.194 1.00 82.50 240 ASP A CA 1
ATOM 1954 C C . ASP A 1 240 ? 20.901 -1.204 -8.179 1.00 82.50 240 ASP A C 1
ATOM 1956 O O . ASP A 1 240 ? 21.105 -2.436 -8.071 1.00 82.50 240 ASP A O 1
#